Protein AF-A0A0S8GXA3-F1 (afdb_monomer)

Secondary structure (DSSP, 8-state):
----------HHHHHHHHHHHHHHHHHHHHHHHHHSPPHHHHHHHT-EETTEEHHHHHHHHHHHHHHHHHHHHHHHHHTHHHHHHTTB-TTT-SB---HHHHHHHHHHHHHHHHHHTT-TTHHHHHHHHHHHHHHHHHHHHTTSPPPPPTTTGGG-BHHHHHHHHT--HHHHHHHHHTTT---S-TTSBHHHHHHHTTS-HHHHHHHHTTSSSS-------------------------------------------------------------GGGSBHHHHHHHHT--HHHHHHHHHHTT----TTSBHHHHHHHHTS-TTTHHHHHHH--

Sequence (334 aa):
MNQTNEKKFSGRGLVSVLTTFSFIGLVFTGVVLFIVPPGWFVNSVGWSLLGLEKTQWQTLHNCFGLTFLGAVIFHIYLNWRPLLSYFKSRRFKRFAFRWDWILPVVFCGVILAGVVAQVPPFTTLAEWKDQVKRSWEEDYYADLPQLPPVDQLPDMTLSQLADETGLAVEVIVSNLENQGLPVESTDITIGEFAAANNTTIQRIGDLAIGLIGLGGGSGSGGELQSGAGHRAGEEHIGGKGGGLGRGSGAGQGERAGTQTSRGTGLGGGRGGAGGIGQMTLEQFCNVEGADLEAIIKKLHAKGIEASAKTTLRQIADQLGVHPRDLRGVLLYLP

Mean predicted aligned error: 19.74 Å

Foldseek 3Di:
DDDPPPPDDDPLVVLVVQLVVLVVQLVVLVVVLLLDADPLLCLVPVDDDPNDGSVRSVVSNVVSVVSNVVSVVVNCVVCVVVVCVVQADPPPRDRDDDVVVVVVVVVVVVVVCCCVVCHPPNVVSVVVSVVSNVVSVCVVCVPAQDQPDLVCQQADFLVNRCVNSVHDSVQLQVLCVVVVQHDPDRRDGLNVSCVVVVHDSVVSSCSSSPSPVSDDDDDPDDDPDDDDDDDDDDDDDDDDDDDDDDDDDDDDDDDDDDDDDDDPDDDPPPDPDDPQQADFLLRLCVVVVHDSVVLCVLCVVVVHRHDRGHGLNSSCVVVVHDSVCSNVCSVPRD

Structure (mmCIF, N/CA/C/O backbone):
data_AF-A0A0S8GXA3-F1
#
_entry.id   AF-A0A0S8GXA3-F1
#
loop_
_atom_site.group_PDB
_atom_site.id
_atom_site.type_symbol
_atom_site.label_atom_id
_atom_site.label_alt_id
_atom_site.label_comp_id
_atom_site.label_asym_id
_atom_site.label_entity_id
_atom_site.label_seq_id
_atom_site.pdbx_PDB_ins_code
_atom_site.Cartn_x
_atom_site.Cartn_y
_atom_site.Cartn_z
_atom_site.occupancy
_atom_site.B_iso_or_equiv
_atom_site.auth_seq_id
_atom_site.auth_comp_id
_atom_site.auth_asym_id
_atom_site.auth_atom_id
_atom_site.pdbx_PDB_model_num
ATOM 1 N N . MET A 1 1 ? 58.795 -1.369 -14.892 1.00 41.00 1 MET A N 1
ATOM 2 C CA . MET A 1 1 ? 57.716 -0.385 -15.132 1.00 41.00 1 MET A CA 1
ATOM 3 C C . MET A 1 1 ? 56.413 -0.994 -14.639 1.00 41.00 1 MET A C 1
ATOM 5 O O . MET A 1 1 ? 55.844 -1.823 -15.334 1.00 41.00 1 MET A O 1
ATOM 9 N N . ASN A 1 2 ? 55.984 -0.654 -13.421 1.00 48.50 2 ASN A N 1
ATOM 10 C CA . ASN A 1 2 ? 54.688 -1.090 -12.898 1.00 48.50 2 ASN A CA 1
ATOM 11 C C . ASN A 1 2 ? 53.614 -0.177 -13.487 1.00 48.50 2 ASN A C 1
ATOM 13 O O . ASN A 1 2 ? 53.506 0.977 -13.083 1.00 48.50 2 ASN A O 1
ATOM 17 N N . GLN A 1 3 ? 52.850 -0.670 -14.461 1.00 53.62 3 GLN A N 1
ATOM 18 C CA . GLN A 1 3 ? 51.608 -0.010 -14.844 1.00 53.62 3 GLN A CA 1
ATOM 19 C C . GLN A 1 3 ? 50.594 -0.249 -13.724 1.00 53.62 3 GLN A C 1
ATOM 21 O O . GLN A 1 3 ? 50.030 -1.336 -13.605 1.00 53.62 3 GLN A O 1
ATOM 26 N N . THR A 1 4 ? 50.386 0.753 -12.872 1.00 57.50 4 THR A N 1
ATOM 27 C CA . THR A 1 4 ? 49.228 0.788 -11.985 1.00 57.50 4 THR A CA 1
ATOM 28 C C . THR A 1 4 ? 47.992 0.904 -12.868 1.00 57.50 4 THR A C 1
ATOM 30 O O . THR A 1 4 ? 47.737 1.910 -13.526 1.00 57.50 4 THR A O 1
ATOM 33 N N . ASN A 1 5 ? 47.259 -0.198 -12.955 1.00 59.06 5 ASN A N 1
ATOM 34 C CA . ASN A 1 5 ? 46.020 -0.306 -13.704 1.00 59.06 5 ASN A CA 1
ATOM 35 C C . ASN A 1 5 ? 44.940 0.471 -12.931 1.00 59.06 5 ASN A C 1
ATOM 37 O O . ASN A 1 5 ? 44.178 -0.107 -12.157 1.00 59.06 5 ASN A O 1
ATOM 41 N N . GLU A 1 6 ? 44.934 1.802 -13.044 1.00 62.31 6 GLU A N 1
ATOM 42 C CA . GLU A 1 6 ? 43.897 2.619 -12.419 1.00 62.31 6 GLU A CA 1
ATOM 43 C C . GLU A 1 6 ? 42.558 2.311 -13.091 1.00 62.31 6 GLU A C 1
ATOM 45 O O . GLU A 1 6 ? 42.309 2.676 -14.245 1.00 62.31 6 GLU A O 1
ATOM 50 N N . LYS A 1 7 ? 41.687 1.594 -12.372 1.00 69.62 7 LYS A N 1
ATOM 51 C CA . LYS A 1 7 ? 40.323 1.306 -12.818 1.00 69.62 7 LYS A CA 1
ATOM 52 C C . LYS A 1 7 ? 39.571 2.625 -12.991 1.00 69.62 7 LYS A C 1
ATOM 54 O O . LYS A 1 7 ? 39.063 3.193 -12.028 1.00 69.62 7 LYS A O 1
ATOM 59 N N . LYS A 1 8 ? 39.476 3.105 -14.232 1.00 76.19 8 LYS A N 1
ATOM 60 C CA . LYS A 1 8 ? 38.694 4.300 -14.564 1.00 76.19 8 LYS A CA 1
ATOM 61 C C . LYS A 1 8 ? 37.215 4.032 -14.291 1.00 76.19 8 LYS A C 1
ATOM 63 O O . LYS A 1 8 ? 36.633 3.089 -14.828 1.00 76.19 8 LYS A O 1
ATOM 68 N N . PHE A 1 9 ? 36.612 4.872 -13.458 1.00 78.81 9 PHE A N 1
ATOM 69 C CA . PHE A 1 9 ? 35.184 4.836 -13.169 1.00 78.81 9 PHE A CA 1
ATOM 70 C C . PHE A 1 9 ? 34.362 4.993 -14.461 1.00 78.81 9 PHE A C 1
ATOM 72 O O . PHE A 1 9 ? 34.594 5.908 -15.252 1.00 78.81 9 PHE A O 1
ATOM 79 N N . SER A 1 10 ? 33.389 4.104 -14.680 1.00 85.12 10 SER A N 1
ATOM 80 C CA . SER A 1 10 ? 32.502 4.146 -15.847 1.00 85.12 10 SER A CA 1
ATOM 81 C C . SER A 1 10 ? 31.108 4.596 -15.429 1.00 85.12 10 SER A C 1
ATOM 83 O O . SER A 1 10 ? 30.354 3.822 -14.840 1.00 85.12 10 SER A O 1
ATOM 85 N N . GLY A 1 11 ? 30.725 5.823 -15.796 1.00 86.06 11 GLY A N 1
ATOM 86 C CA . GLY A 1 11 ? 29.374 6.339 -15.537 1.00 86.06 11 GLY A CA 1
ATOM 87 C C . GLY A 1 11 ? 28.271 5.492 -16.187 1.00 86.06 11 GLY A C 1
ATOM 88 O O . GLY A 1 11 ? 27.205 5.313 -15.609 1.00 86.06 11 GLY A O 1
ATOM 89 N N . ARG A 1 12 ? 28.548 4.877 -17.348 1.00 87.81 12 ARG A N 1
ATOM 90 C CA . ARG A 1 12 ? 27.621 3.931 -18.000 1.00 87.81 12 ARG A CA 1
ATOM 91 C C . ARG A 1 12 ? 27.426 2.667 -17.165 1.00 87.81 12 ARG A C 1
ATOM 93 O O . ARG A 1 12 ? 26.303 2.192 -17.030 1.00 87.81 12 ARG A O 1
ATOM 100 N N . GLY A 1 13 ? 28.525 2.140 -16.617 1.00 90.94 13 GLY A N 1
ATOM 101 C CA . GLY A 1 13 ? 28.506 0.979 -15.732 1.00 90.94 13 GLY A CA 1
ATOM 102 C C . GLY A 1 13 ? 27.708 1.265 -14.464 1.00 90.94 13 GLY A C 1
ATOM 103 O O . GLY A 1 13 ? 26.799 0.505 -14.148 1.00 90.94 13 GLY A O 1
ATOM 104 N N . LEU A 1 14 ? 27.970 2.406 -13.811 1.00 93.38 14 LEU A N 1
ATOM 105 C CA . LEU A 1 14 ? 27.222 2.833 -12.627 1.00 93.38 14 LEU A CA 1
ATOM 106 C C . LEU A 1 14 ? 25.716 2.890 -12.907 1.00 93.38 14 LEU A C 1
ATOM 108 O O . LEU A 1 14 ? 24.947 2.268 -12.186 1.00 93.38 14 LEU A O 1
ATOM 112 N N . VAL A 1 15 ? 25.291 3.609 -13.951 1.00 94.56 15 VAL A N 1
ATOM 113 C CA . VAL A 1 15 ? 23.862 3.796 -14.255 1.00 94.56 15 VAL A CA 1
ATOM 114 C C . VAL A 1 15 ? 23.177 2.467 -14.583 1.00 94.56 15 VAL A C 1
ATOM 116 O O . VAL A 1 15 ? 22.046 2.243 -14.161 1.00 94.56 15 VAL A O 1
ATOM 119 N N . SER A 1 16 ? 23.852 1.552 -15.286 1.00 93.62 16 SER A N 1
ATOM 120 C CA . SER A 1 16 ? 23.303 0.220 -15.575 1.00 93.62 16 SER A CA 1
ATOM 121 C C . SER A 1 16 ? 23.131 -0.627 -14.312 1.00 93.62 16 SER A C 1
ATOM 123 O O . SER A 1 16 ? 22.094 -1.264 -14.129 1.00 93.62 16 SER A O 1
ATOM 125 N N . VAL A 1 17 ? 24.130 -0.612 -13.426 1.00 94.94 17 VAL A N 1
ATOM 126 C CA . VAL A 1 17 ? 24.078 -1.312 -12.138 1.00 94.94 17 VAL A CA 1
ATOM 127 C C . VAL A 1 17 ? 22.984 -0.706 -11.256 1.00 94.94 17 VAL A C 1
ATOM 129 O O . VAL A 1 17 ? 22.143 -1.440 -10.745 1.00 94.94 17 VAL A O 1
ATOM 132 N N . LEU A 1 18 ? 22.912 0.625 -11.167 1.00 96.25 18 LEU A N 1
ATOM 133 C CA . LEU A 1 18 ? 21.880 1.342 -10.418 1.00 96.25 18 LEU A CA 1
ATOM 134 C C . LEU A 1 18 ? 20.471 1.009 -10.922 1.00 96.25 18 LEU A C 1
ATOM 136 O O . LEU A 1 18 ? 19.592 0.727 -10.113 1.00 96.25 18 LEU A O 1
ATOM 140 N N . THR A 1 19 ? 20.266 0.982 -12.244 1.00 96.69 19 THR A N 1
ATOM 141 C CA . THR A 1 19 ? 18.984 0.589 -12.862 1.00 96.69 19 THR A CA 1
ATOM 142 C C . THR A 1 19 ? 18.597 -0.836 -12.455 1.00 96.69 19 THR A C 1
ATOM 144 O O . THR A 1 19 ? 17.457 -1.089 -12.086 1.00 96.69 19 THR A O 1
ATOM 147 N N . THR A 1 20 ? 19.558 -1.762 -12.459 1.00 96.88 20 THR A N 1
ATOM 148 C CA . THR A 1 20 ? 19.316 -3.174 -12.120 1.00 96.88 20 THR A CA 1
ATOM 149 C C . THR A 1 20 ? 18.946 -3.350 -10.647 1.00 96.88 20 THR A C 1
ATOM 151 O O . THR A 1 20 ? 17.945 -3.985 -10.331 1.00 96.88 20 THR A O 1
ATOM 154 N N . PHE A 1 21 ? 19.718 -2.762 -9.729 1.00 97.56 21 PHE A N 1
ATOM 155 C CA . PHE A 1 21 ? 19.458 -2.905 -8.294 1.00 97.56 21 PHE A CA 1
ATOM 156 C C . PHE A 1 21 ? 18.193 -2.167 -7.845 1.00 97.56 21 PHE A C 1
ATOM 158 O O . PHE A 1 21 ? 17.456 -2.690 -7.013 1.00 97.56 21 PHE A O 1
ATOM 165 N N . SER A 1 22 ? 17.895 -0.996 -8.417 1.00 97.62 22 SER A N 1
ATOM 166 C CA . SER A 1 22 ? 16.633 -0.299 -8.129 1.00 97.62 22 SER A CA 1
ATOM 167 C C . SER A 1 22 ? 15.415 -1.044 -8.684 1.00 97.62 22 SER A C 1
ATOM 169 O O . SER A 1 22 ? 14.390 -1.080 -8.012 1.00 97.62 22 SER A O 1
ATOM 171 N N . PHE A 1 23 ? 15.534 -1.728 -9.829 1.00 98.00 23 PHE A N 1
ATOM 172 C CA . PHE A 1 23 ? 14.492 -2.633 -10.325 1.00 98.00 23 PHE A CA 1
ATOM 173 C C . PHE A 1 23 ? 14.243 -3.813 -9.377 1.00 98.00 23 PHE A C 1
ATOM 175 O O . PHE A 1 23 ? 13.098 -4.093 -9.036 1.00 98.00 23 PHE A O 1
ATOM 182 N N . ILE A 1 24 ? 15.304 -4.478 -8.904 1.00 98.19 24 ILE A N 1
ATOM 183 C CA . ILE A 1 24 ? 15.180 -5.567 -7.921 1.00 98.19 24 ILE A CA 1
ATOM 184 C C . ILE A 1 24 ? 14.506 -5.054 -6.642 1.00 98.19 24 ILE A C 1
ATOM 186 O O . ILE A 1 24 ? 13.586 -5.694 -6.135 1.00 98.19 24 ILE A O 1
ATOM 190 N N . GLY A 1 25 ? 14.915 -3.876 -6.157 1.00 97.38 25 GLY A N 1
ATOM 191 C CA . GLY A 1 25 ? 14.295 -3.217 -5.009 1.00 97.38 25 GLY A CA 1
ATOM 192 C C . GLY A 1 25 ? 12.807 -2.938 -5.223 1.00 97.38 25 GLY A C 1
ATOM 193 O O . GLY A 1 25 ? 12.004 -3.239 -4.343 1.00 97.38 25 GLY A O 1
ATOM 194 N N . LEU A 1 26 ? 12.418 -2.439 -6.401 1.00 97.69 26 LEU A N 1
ATOM 195 C CA . LEU A 1 26 ? 11.020 -2.206 -6.774 1.00 97.69 26 LEU A CA 1
ATOM 196 C C . LEU A 1 26 ? 10.189 -3.487 -6.790 1.00 97.69 26 LEU A C 1
ATOM 198 O O . LEU A 1 26 ? 9.092 -3.494 -6.241 1.00 97.69 26 LEU A O 1
ATOM 202 N N . VAL A 1 27 ? 10.700 -4.563 -7.392 1.00 97.69 27 VAL A N 1
ATOM 203 C CA . VAL A 1 27 ? 9.995 -5.851 -7.435 1.00 97.69 27 VAL A CA 1
ATOM 204 C C . VAL A 1 27 ? 9.824 -6.401 -6.024 1.00 97.69 27 VAL A C 1
ATOM 206 O O . VAL A 1 27 ? 8.710 -6.726 -5.629 1.00 97.69 27 VAL A O 1
ATOM 209 N N . PHE A 1 28 ? 10.902 -6.449 -5.239 1.00 97.19 28 PHE A N 1
ATOM 210 C CA . PHE A 1 28 ? 10.861 -6.967 -3.874 1.00 97.19 28 PHE A CA 1
ATOM 211 C C . PHE A 1 28 ? 9.884 -6.181 -2.991 1.00 97.19 28 PHE A C 1
ATOM 213 O O . PHE A 1 28 ? 8.989 -6.758 -2.378 1.00 97.19 28 PHE A O 1
ATOM 220 N N . THR A 1 29 ? 10.005 -4.853 -2.972 1.00 96.94 29 THR A N 1
ATOM 221 C CA . THR A 1 29 ? 9.102 -3.998 -2.189 1.00 96.94 29 THR A CA 1
ATOM 222 C C . THR A 1 29 ? 7.673 -4.010 -2.732 1.00 96.94 29 THR A C 1
ATOM 224 O O . THR A 1 29 ? 6.734 -3.942 -1.949 1.00 96.94 29 THR A O 1
ATOM 227 N N . GLY A 1 30 ? 7.483 -4.156 -4.046 1.00 95.31 30 GLY A N 1
ATOM 228 C CA . GLY A 1 30 ? 6.168 -4.304 -4.667 1.00 95.31 30 GLY A CA 1
ATOM 229 C C . GLY A 1 30 ? 5.465 -5.597 -4.255 1.00 95.31 30 GLY A C 1
ATOM 230 O O . GLY A 1 30 ? 4.279 -5.563 -3.950 1.00 95.31 30 GLY A O 1
ATOM 231 N N . VAL A 1 31 ? 6.194 -6.716 -4.164 1.00 94.50 31 VAL A N 1
ATOM 232 C CA . VAL A 1 31 ? 5.664 -7.987 -3.637 1.00 94.50 31 VAL A CA 1
ATOM 233 C C . VAL A 1 31 ? 5.274 -7.844 -2.168 1.00 94.50 31 VAL A C 1
ATOM 235 O O . VAL A 1 31 ? 4.185 -8.265 -1.788 1.00 94.50 31 VAL A O 1
ATOM 238 N N . VAL A 1 32 ? 6.111 -7.201 -1.348 1.00 92.88 32 VAL A N 1
ATOM 239 C CA . VAL A 1 32 ? 5.759 -6.925 0.054 1.00 92.88 32 VAL A CA 1
ATOM 240 C C . VAL A 1 32 ? 4.471 -6.102 0.126 1.00 92.88 32 VAL A C 1
ATOM 242 O O . VAL A 1 32 ? 3.534 -6.503 0.806 1.00 92.88 32 VAL A O 1
ATOM 245 N N . LEU A 1 33 ? 4.373 -5.005 -0.631 1.00 90.50 33 LEU A N 1
ATOM 246 C CA . LEU A 1 33 ? 3.179 -4.152 -0.664 1.00 90.50 33 LEU A CA 1
ATOM 247 C C . LEU A 1 33 ? 1.937 -4.830 -1.258 1.00 90.50 33 LEU A C 1
ATOM 249 O O . LEU A 1 33 ? 0.827 -4.377 -0.987 1.00 90.50 33 LEU A O 1
ATOM 253 N N . PHE A 1 34 ? 2.106 -5.891 -2.046 1.00 90.44 34 PHE A N 1
ATOM 254 C CA . PHE A 1 34 ? 1.002 -6.707 -2.545 1.00 90.44 34 PHE A CA 1
ATOM 255 C C . PHE A 1 34 ? 0.387 -7.576 -1.440 1.00 90.44 34 PHE A C 1
ATOM 257 O O . PHE A 1 34 ? -0.825 -7.765 -1.424 1.00 90.44 34 PHE A O 1
ATOM 264 N N . ILE A 1 35 ? 1.215 -8.076 -0.517 1.00 88.44 35 ILE A N 1
ATOM 265 C CA . ILE A 1 35 ? 0.808 -8.969 0.581 1.00 88.44 35 ILE A CA 1
ATOM 266 C C . ILE A 1 35 ? 0.369 -8.180 1.822 1.00 88.44 35 ILE A C 1
ATOM 268 O O . ILE A 1 35 ? -0.436 -8.671 2.607 1.00 88.44 35 ILE A O 1
ATOM 272 N N . VAL A 1 36 ? 0.904 -6.969 2.009 1.00 84.00 36 VAL A N 1
ATOM 273 C CA . VAL A 1 36 ? 0.632 -6.113 3.171 1.00 84.00 36 VAL A CA 1
ATOM 274 C C . VAL A 1 36 ? -0.880 -5.905 3.381 1.00 84.00 36 VAL A C 1
ATOM 276 O O . VAL A 1 36 ? -1.579 -5.524 2.434 1.00 84.00 36 VAL A O 1
ATOM 279 N N . PRO A 1 37 ? -1.378 -6.052 4.625 1.00 76.69 37 PRO A N 1
ATOM 280 C CA . PRO A 1 37 ? -2.799 -5.912 4.926 1.00 76.69 37 PRO A CA 1
ATOM 281 C C . PRO A 1 37 ? -3.343 -4.485 4.702 1.00 76.69 37 PRO A C 1
ATOM 283 O O . PRO A 1 37 ? -2.580 -3.516 4.519 1.00 76.69 37 PRO A O 1
ATOM 286 N N . PRO A 1 38 ? -4.679 -4.309 4.690 1.00 68.38 38 PRO A N 1
ATOM 287 C CA . PRO A 1 38 ? -5.317 -3.007 4.507 1.00 68.38 38 PRO A CA 1
ATOM 288 C C . PRO A 1 38 ? -4.879 -1.971 5.557 1.00 68.38 38 PRO A C 1
ATOM 290 O O . PRO A 1 38 ? -4.359 -2.286 6.623 1.00 68.38 38 PRO A O 1
ATOM 293 N N . GLY A 1 39 ? -4.984 -0.684 5.200 1.00 59.75 39 GLY A N 1
ATOM 294 C CA . GLY A 1 39 ? -4.426 0.417 6.003 1.00 59.75 39 GLY A CA 1
ATOM 295 C C . GLY A 1 39 ? -5.028 0.528 7.401 1.00 59.75 39 GLY A C 1
ATOM 296 O O . GLY A 1 39 ? -4.295 0.807 8.343 1.00 59.75 39 GLY A O 1
ATOM 297 N N . TRP A 1 40 ? -6.327 0.260 7.530 1.00 54.75 40 TRP A N 1
ATOM 298 C CA . TRP A 1 40 ? -7.021 0.261 8.814 1.00 54.75 40 TRP A CA 1
ATOM 299 C C . TRP A 1 40 ? -6.471 -0.846 9.736 1.00 54.75 40 TRP A C 1
ATOM 301 O O . TRP A 1 40 ? -6.073 -0.551 10.856 1.00 54.75 40 TRP A O 1
ATOM 311 N N . PHE A 1 41 ? -6.295 -2.069 9.220 1.00 60.16 41 PHE A N 1
ATOM 312 C CA . PHE A 1 41 ? -5.787 -3.217 9.976 1.00 60.16 41 PHE A CA 1
ATOM 313 C C . PHE A 1 41 ? -4.377 -2.988 10.526 1.00 60.16 41 PHE A C 1
ATOM 315 O O . PHE A 1 41 ? -4.111 -3.211 11.705 1.00 60.16 41 PHE A O 1
ATOM 322 N N . VAL A 1 42 ? -3.467 -2.472 9.691 1.00 56.41 42 VAL A N 1
ATOM 323 C CA . VAL A 1 42 ? -2.082 -2.185 10.105 1.00 56.41 42 VAL A CA 1
ATOM 324 C C . VAL A 1 42 ? -2.020 -1.207 11.274 1.00 56.41 42 VAL A C 1
ATOM 326 O O . VAL A 1 42 ? -1.186 -1.372 12.165 1.00 56.41 42 VAL A O 1
ATOM 329 N N . ASN A 1 43 ? -2.901 -0.206 11.275 1.00 55.06 43 ASN A N 1
ATOM 330 C CA . ASN A 1 43 ? -2.967 0.791 12.337 1.00 55.06 43 ASN A CA 1
ATOM 331 C C . ASN A 1 43 ? -3.497 0.215 13.659 1.00 55.06 43 ASN A C 1
ATOM 333 O O . ASN A 1 43 ? -3.194 0.783 14.711 1.00 55.06 43 ASN A O 1
ATOM 337 N N . SER A 1 44 ? -4.269 -0.873 13.592 1.00 44.81 44 SER A N 1
ATOM 338 C CA . SER A 1 44 ? -4.882 -1.537 14.744 1.00 44.81 44 SER A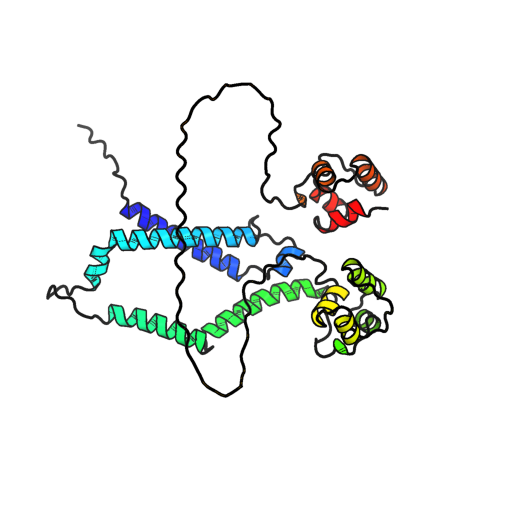 CA 1
ATOM 339 C C . SER A 1 44 ? -3.968 -2.590 15.368 1.00 44.81 44 SER A C 1
ATOM 341 O O . SER A 1 44 ? -3.829 -2.615 16.585 1.00 44.81 44 SER A O 1
ATOM 343 N N . VAL A 1 45 ? -3.288 -3.416 14.563 1.00 57.53 45 VAL A N 1
ATOM 344 C CA . VAL A 1 45 ? -2.464 -4.533 15.080 1.00 57.53 45 VAL A CA 1
ATOM 345 C C . VAL A 1 45 ? -0.971 -4.216 15.200 1.00 57.53 45 VAL A C 1
ATOM 347 O O . VAL A 1 45 ? -0.178 -5.087 15.551 1.00 57.53 45 VAL A O 1
ATOM 350 N N . GLY A 1 46 ? -0.553 -2.994 14.853 1.00 61.81 46 GLY A N 1
ATOM 351 C CA . GLY A 1 46 ? 0.863 -2.614 14.868 1.00 61.81 46 GLY A CA 1
ATOM 352 C C . GLY A 1 46 ? 1.709 -3.462 13.912 1.00 61.81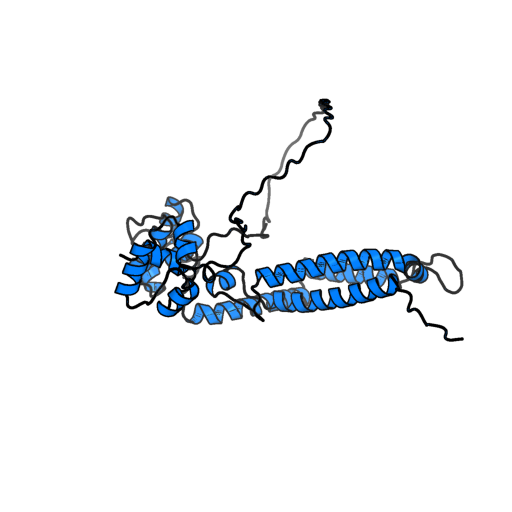 46 GLY A C 1
ATOM 353 O O . GLY A 1 46 ? 2.837 -3.836 14.236 1.00 61.81 46 GLY A O 1
ATOM 354 N N . TRP A 1 47 ? 1.149 -3.805 12.747 1.00 77.44 47 TRP A N 1
ATOM 355 C CA . TRP A 1 47 ? 1.775 -4.736 11.811 1.00 77.44 47 TRP A CA 1
ATOM 356 C C . TRP A 1 47 ? 3.165 -4.250 11.388 1.00 77.44 47 TRP A C 1
ATOM 358 O O . TRP A 1 47 ? 3.348 -3.111 10.943 1.00 77.44 47 TRP A O 1
ATOM 368 N N . SER A 1 48 ? 4.142 -5.151 11.464 1.00 84.62 48 SER A N 1
ATOM 369 C CA . SER A 1 48 ? 5.479 -4.936 10.927 1.00 84.62 48 SER A CA 1
ATOM 370 C C . SER A 1 48 ? 5.991 -6.201 10.251 1.00 84.62 48 SER A C 1
ATOM 372 O O . SER A 1 48 ? 5.674 -7.320 10.652 1.00 84.62 48 SER A O 1
ATOM 374 N N . LEU A 1 49 ? 6.808 -6.022 9.217 1.00 84.69 49 LEU A N 1
ATOM 375 C CA . LEU A 1 49 ? 7.494 -7.107 8.525 1.00 84.69 49 LEU A CA 1
ATOM 376 C C . LEU A 1 49 ? 8.970 -6.753 8.411 1.00 84.69 49 LEU A C 1
ATOM 378 O O . LEU A 1 49 ? 9.311 -5.665 7.949 1.00 84.69 49 LEU A O 1
ATOM 382 N N . LEU A 1 50 ? 9.840 -7.667 8.851 1.00 86.44 50 LEU A N 1
ATOM 383 C CA . LEU A 1 50 ? 11.289 -7.444 8.963 1.00 86.44 50 LEU A CA 1
ATOM 384 C C . LEU A 1 50 ? 11.643 -6.174 9.765 1.00 86.44 50 LEU A C 1
ATOM 386 O O . LEU A 1 50 ? 12.634 -5.507 9.479 1.00 86.44 50 LEU A O 1
ATOM 390 N N . GLY A 1 51 ? 10.818 -5.830 10.760 1.00 83.94 51 GLY A N 1
ATOM 391 C CA . GLY A 1 51 ? 11.009 -4.648 11.605 1.00 83.94 51 GLY A CA 1
ATOM 392 C C . GLY A 1 51 ? 10.631 -3.315 10.952 1.00 83.94 51 GLY A C 1
ATOM 393 O O . GLY A 1 51 ? 10.913 -2.272 11.536 1.00 83.94 51 GLY A O 1
ATOM 394 N N . LEU A 1 52 ? 10.005 -3.333 9.770 1.00 84.62 52 LEU A N 1
ATOM 395 C CA . LEU A 1 52 ? 9.497 -2.142 9.092 1.00 84.62 52 LEU A CA 1
ATOM 396 C C . LEU A 1 52 ? 7.965 -2.123 9.069 1.00 84.62 52 LEU A C 1
ATOM 398 O O . LEU A 1 52 ? 7.315 -3.132 8.783 1.00 84.62 52 LEU A O 1
ATOM 402 N N . GLU A 1 53 ? 7.400 -0.948 9.322 1.00 86.31 53 GLU A N 1
ATOM 403 C CA . GLU A 1 53 ? 5.969 -0.663 9.210 1.00 86.31 53 GLU A CA 1
ATOM 404 C C . GLU A 1 53 ? 5.538 -0.544 7.739 1.00 86.31 53 GLU A C 1
ATOM 406 O O . GLU A 1 53 ? 6.344 -0.272 6.843 1.00 86.31 53 GLU A O 1
ATOM 411 N N . LYS A 1 54 ? 4.234 -0.672 7.466 1.00 84.31 54 LYS A N 1
ATOM 412 C CA . LYS A 1 54 ? 3.669 -0.494 6.112 1.00 84.31 54 LYS A CA 1
ATOM 413 C C . LYS A 1 54 ? 4.089 0.822 5.455 1.00 84.31 54 LYS A C 1
ATOM 415 O O . LYS A 1 54 ? 4.450 0.835 4.281 1.00 84.31 54 LYS A O 1
ATOM 420 N N . THR A 1 55 ? 4.042 1.922 6.199 1.00 86.31 55 THR A N 1
ATOM 421 C CA . THR A 1 55 ? 4.400 3.264 5.713 1.00 86.31 55 THR A CA 1
ATOM 422 C C . THR A 1 55 ? 5.876 3.345 5.330 1.00 86.31 55 THR A C 1
ATOM 424 O O . THR A 1 55 ? 6.234 3.963 4.325 1.00 86.31 55 THR A O 1
ATOM 427 N N . GLN A 1 56 ? 6.742 2.662 6.078 1.00 89.06 56 GLN A N 1
ATOM 428 C CA . GLN A 1 56 ? 8.169 2.570 5.791 1.00 89.06 56 GLN A CA 1
ATOM 429 C C . GLN A 1 56 ? 8.425 1.716 4.546 1.00 89.06 56 GLN A C 1
ATOM 431 O O . GLN A 1 56 ? 9.203 2.126 3.687 1.00 89.06 56 GLN A O 1
ATOM 436 N N . TRP A 1 57 ? 7.711 0.599 4.378 1.00 93.88 57 TRP A N 1
ATOM 437 C CA . TRP A 1 57 ? 7.739 -0.194 3.143 1.00 93.88 57 TRP A CA 1
ATOM 438 C C . TRP A 1 57 ? 7.268 0.600 1.918 1.00 93.88 57 TRP A C 1
ATOM 440 O O . TRP A 1 57 ? 7.915 0.554 0.871 1.00 93.88 57 TRP A O 1
ATOM 450 N N . GLN A 1 58 ? 6.188 1.377 2.049 1.00 92.06 58 GLN A N 1
ATOM 451 C CA . GLN A 1 58 ? 5.704 2.277 0.996 1.00 92.06 58 GLN A CA 1
ATOM 452 C C . GLN A 1 58 ? 6.739 3.352 0.658 1.00 92.06 58 GLN A C 1
ATOM 454 O O . GLN A 1 58 ? 7.025 3.602 -0.513 1.00 92.06 58 GLN A O 1
ATOM 459 N N . THR A 1 59 ? 7.348 3.954 1.680 1.00 95.31 59 THR A N 1
ATOM 460 C CA . THR A 1 59 ? 8.402 4.959 1.508 1.00 95.31 59 THR A CA 1
ATOM 461 C C . THR A 1 59 ? 9.605 4.363 0.784 1.00 95.31 59 THR A C 1
ATOM 463 O O . THR A 1 59 ? 10.113 4.958 -0.165 1.00 95.31 59 THR A O 1
ATOM 466 N N . LEU A 1 60 ? 10.027 3.158 1.171 1.00 95.94 60 LEU A N 1
ATOM 467 C CA . LEU A 1 60 ? 11.129 2.445 0.535 1.00 95.94 60 LEU A CA 1
ATOM 468 C C . LEU A 1 60 ? 10.834 2.150 -0.944 1.00 95.94 60 LEU A C 1
ATOM 470 O O . LEU A 1 60 ? 11.682 2.420 -1.796 1.00 95.94 60 LEU A O 1
ATOM 474 N N . HIS A 1 61 ? 9.627 1.670 -1.263 1.00 97.56 61 HIS A N 1
ATOM 475 C CA . HIS A 1 61 ? 9.191 1.437 -2.643 1.00 97.56 61 HIS A CA 1
ATOM 476 C C . HIS A 1 61 ? 9.219 2.725 -3.475 1.00 97.56 61 HIS A C 1
ATOM 478 O O . HIS A 1 61 ? 9.782 2.745 -4.568 1.00 97.56 61 HIS A O 1
ATOM 484 N N . ASN A 1 62 ? 8.692 3.827 -2.934 1.00 97.38 62 ASN A N 1
ATOM 485 C CA . ASN A 1 62 ? 8.680 5.126 -3.608 1.00 97.38 62 ASN A CA 1
ATOM 486 C C . ASN A 1 62 ? 10.099 5.655 -3.862 1.00 97.38 62 ASN A C 1
ATOM 488 O O . ASN A 1 62 ? 10.393 6.136 -4.958 1.00 97.38 62 ASN A O 1
ATOM 492 N N . CYS A 1 63 ? 11.004 5.521 -2.888 1.00 97.94 63 CYS A N 1
ATOM 493 C CA . CYS A 1 63 ? 12.412 5.887 -3.040 1.00 97.94 63 CYS A CA 1
ATOM 494 C C . CYS A 1 63 ? 13.105 5.063 -4.136 1.00 97.94 63 CYS A C 1
ATOM 496 O O . CYS A 1 63 ? 13.823 5.627 -4.971 1.00 97.94 63 CYS A O 1
ATOM 498 N N . PHE A 1 64 ? 12.869 3.745 -4.182 1.00 98.06 64 PHE A N 1
ATOM 499 C CA . PHE A 1 64 ? 13.369 2.904 -5.272 1.00 98.06 64 PHE A CA 1
ATOM 500 C C . PHE A 1 64 ? 12.747 3.287 -6.617 1.00 98.06 64 PHE A C 1
ATOM 502 O O . PHE A 1 64 ? 13.470 3.327 -7.608 1.00 98.06 64 PHE A O 1
ATOM 509 N N . GLY A 1 65 ? 11.463 3.650 -6.655 1.00 97.69 65 GLY A N 1
ATOM 510 C CA . GLY A 1 65 ? 10.764 4.122 -7.852 1.00 97.69 65 GLY A CA 1
ATOM 511 C C . GLY A 1 65 ? 11.350 5.404 -8.426 1.00 97.69 65 GLY A C 1
ATOM 512 O O . GLY A 1 65 ? 11.666 5.460 -9.613 1.00 97.69 65 GLY A O 1
ATOM 513 N N . LEU A 1 66 ? 11.581 6.411 -7.582 1.00 97.94 66 LEU A N 1
ATOM 514 C CA . LEU A 1 66 ? 12.212 7.664 -7.995 1.00 97.94 66 LEU A CA 1
ATOM 515 C C . LEU A 1 66 ? 13.652 7.437 -8.477 1.00 97.94 66 LEU A C 1
ATOM 517 O O . LEU A 1 66 ? 14.061 7.975 -9.509 1.00 97.94 66 LEU A O 1
ATOM 521 N N . THR A 1 67 ? 14.404 6.595 -7.763 1.00 97.25 67 THR A N 1
ATOM 522 C CA . THR A 1 67 ? 15.769 6.214 -8.149 1.00 97.25 67 THR A CA 1
ATOM 523 C C . THR A 1 67 ? 15.785 5.483 -9.489 1.00 97.25 67 THR A C 1
ATOM 525 O O . THR A 1 67 ? 16.594 5.817 -10.353 1.00 97.25 67 THR A O 1
ATOM 528 N N . PHE A 1 68 ? 14.882 4.521 -9.691 1.00 98.12 68 PHE A N 1
ATOM 529 C CA . PHE A 1 68 ? 14.758 3.762 -10.932 1.00 98.12 68 PHE A CA 1
ATOM 530 C C . PHE A 1 68 ? 14.367 4.669 -12.099 1.00 98.12 68 PHE A C 1
ATOM 532 O O . PHE A 1 68 ? 14.997 4.604 -13.150 1.00 98.12 68 PHE A O 1
ATOM 539 N N . LEU A 1 69 ? 13.400 5.572 -11.907 1.00 97.88 69 LEU A N 1
ATOM 540 C CA . LEU A 1 69 ? 12.992 6.542 -12.923 1.00 97.88 69 LEU A CA 1
ATOM 541 C C . LEU A 1 69 ? 14.176 7.410 -13.370 1.00 97.88 69 LEU A C 1
ATOM 543 O O . LEU A 1 69 ? 14.459 7.508 -14.565 1.00 97.88 69 LEU A O 1
ATOM 547 N N . GLY A 1 70 ? 14.913 7.987 -12.415 1.00 97.31 70 GLY A N 1
ATOM 548 C CA . GLY A 1 70 ? 16.123 8.754 -12.706 1.00 97.31 70 GLY A CA 1
ATOM 549 C C . GLY A 1 70 ? 17.182 7.910 -13.421 1.00 97.31 70 GLY A C 1
ATOM 550 O O . GLY A 1 70 ? 17.714 8.319 -14.455 1.00 97.31 70 GLY A O 1
ATOM 551 N N . ALA A 1 71 ? 17.454 6.703 -12.918 1.00 96.44 71 ALA A N 1
ATOM 552 C CA . ALA A 1 71 ? 18.425 5.784 -13.501 1.00 96.44 71 ALA A CA 1
ATOM 553 C C . ALA A 1 71 ? 18.064 5.402 -14.944 1.00 96.44 71 ALA A C 1
ATOM 555 O O . ALA A 1 71 ? 18.943 5.434 -15.800 1.00 96.44 71 ALA A O 1
ATOM 556 N N . VAL A 1 72 ? 16.791 5.130 -15.246 1.00 96.81 72 VAL A N 1
ATOM 557 C CA . VAL A 1 72 ? 16.307 4.817 -16.599 1.00 96.81 72 VAL A CA 1
ATOM 558 C C . VAL A 1 72 ? 16.449 6.013 -17.538 1.00 96.81 72 VAL A C 1
ATOM 560 O O . VAL A 1 72 ? 16.901 5.831 -18.667 1.00 96.81 72 VAL A O 1
ATOM 563 N N . ILE A 1 73 ? 16.155 7.240 -17.091 1.00 96.50 73 ILE A N 1
ATOM 564 C CA . ILE A 1 73 ? 16.369 8.452 -17.902 1.00 96.50 73 ILE A CA 1
ATOM 565 C C . ILE A 1 73 ? 17.846 8.574 -18.296 1.00 96.50 73 ILE A C 1
ATOM 567 O O . ILE A 1 73 ? 18.170 8.702 -19.481 1.00 96.50 73 ILE A O 1
ATOM 571 N N . PHE A 1 74 ? 18.761 8.463 -17.326 1.00 95.44 74 PHE A N 1
ATOM 572 C CA . PHE A 1 74 ? 20.197 8.477 -17.610 1.00 95.44 74 PHE A CA 1
ATOM 573 C C . PHE A 1 74 ? 20.630 7.273 -18.449 1.00 95.44 74 PHE A C 1
ATOM 575 O O . PHE A 1 74 ? 21.495 7.408 -19.315 1.00 95.44 74 PHE A O 1
ATOM 582 N N . HIS A 1 75 ? 20.028 6.104 -18.237 1.00 94.44 75 HIS A N 1
ATOM 583 C CA . HIS A 1 75 ? 20.315 4.902 -19.005 1.00 94.44 75 HIS A CA 1
ATOM 584 C C . HIS A 1 75 ? 19.963 5.114 -20.478 1.00 94.44 75 HIS A C 1
ATOM 586 O O . HIS A 1 75 ? 20.796 4.842 -21.341 1.00 94.44 75 HIS A O 1
ATOM 592 N N . ILE A 1 76 ? 18.782 5.661 -20.774 1.00 93.69 76 ILE A N 1
ATOM 593 C CA . ILE A 1 76 ? 18.336 5.994 -22.130 1.00 93.69 76 ILE A CA 1
ATOM 594 C C . ILE A 1 76 ? 19.244 7.060 -22.742 1.00 93.69 76 ILE A C 1
ATOM 596 O O . ILE A 1 76 ? 19.709 6.879 -23.865 1.00 93.69 76 ILE A O 1
ATOM 600 N N . TYR A 1 77 ? 19.561 8.127 -22.005 1.00 94.00 77 TYR A N 1
ATOM 601 C CA . TYR A 1 77 ? 20.438 9.197 -22.483 1.00 94.00 77 TYR A CA 1
ATOM 602 C C . TYR A 1 77 ? 21.838 8.679 -22.853 1.00 94.00 77 TYR A C 1
ATOM 604 O O . TYR A 1 77 ? 22.313 8.874 -23.975 1.00 94.00 77 TYR A O 1
ATOM 612 N N . LEU A 1 78 ? 22.493 7.943 -21.948 1.00 90.62 78 LEU A N 1
ATOM 613 C CA . LEU A 1 78 ? 23.833 7.398 -22.179 1.00 90.62 78 LEU A CA 1
ATOM 614 C C . LEU A 1 78 ? 23.833 6.298 -23.251 1.00 90.62 78 LEU A C 1
ATOM 616 O O . LEU A 1 78 ? 24.818 6.138 -23.979 1.00 90.62 78 LEU A O 1
ATOM 620 N N . ASN A 1 79 ? 22.743 5.541 -23.386 1.00 88.38 79 ASN A N 1
ATOM 621 C CA . ASN A 1 79 ? 22.602 4.465 -24.368 1.00 88.38 79 ASN A CA 1
ATOM 622 C C . ASN A 1 79 ? 21.783 4.868 -25.605 1.00 88.38 79 ASN A C 1
ATOM 624 O O . ASN A 1 79 ? 21.416 3.998 -26.391 1.00 88.38 79 ASN A O 1
ATOM 628 N N . TRP A 1 80 ? 21.586 6.166 -25.857 1.00 88.06 80 TRP A N 1
ATOM 629 C CA . TRP A 1 80 ? 20.749 6.648 -26.960 1.00 88.06 80 TRP A CA 1
ATOM 630 C C . TRP A 1 80 ? 21.229 6.166 -28.331 1.00 88.06 80 TRP A C 1
ATOM 632 O O . TRP A 1 80 ? 20.437 5.745 -29.166 1.00 88.06 80 TRP A O 1
ATOM 642 N N . ARG A 1 81 ? 22.548 6.154 -28.567 1.00 83.12 81 ARG A N 1
ATOM 643 C CA . ARG A 1 81 ? 23.126 5.647 -29.825 1.00 83.12 81 ARG A CA 1
ATOM 644 C C . ARG A 1 81 ? 22.877 4.138 -30.025 1.00 83.12 81 ARG A C 1
ATOM 646 O O . ARG A 1 81 ? 22.397 3.780 -31.100 1.00 83.12 81 ARG A O 1
ATOM 653 N N . PRO A 1 82 ? 23.164 3.256 -29.043 1.00 83.25 82 PRO A N 1
ATOM 654 C CA . PRO A 1 82 ? 22.723 1.860 -29.079 1.00 83.25 82 PRO A CA 1
ATOM 655 C C . PRO A 1 82 ? 21.216 1.687 -29.290 1.00 83.25 82 PRO A C 1
ATOM 657 O O . PRO A 1 82 ? 20.822 0.894 -30.140 1.00 83.25 82 PRO A O 1
ATOM 660 N N . LEU A 1 83 ? 20.377 2.459 -28.595 1.00 82.19 83 LEU A N 1
ATOM 661 C CA . LEU A 1 83 ? 18.923 2.394 -28.753 1.00 82.19 83 LEU A CA 1
ATOM 662 C C . LEU A 1 83 ? 18.498 2.760 -30.182 1.00 82.19 83 LEU A C 1
ATOM 664 O O . LEU A 1 83 ? 17.743 2.028 -30.813 1.00 82.19 83 LEU A O 1
ATOM 668 N N . LEU A 1 84 ? 19.080 3.821 -30.747 1.00 75.50 84 LEU A N 1
ATOM 669 C CA . LEU A 1 84 ? 18.874 4.212 -32.141 1.00 75.50 84 LEU A CA 1
ATOM 670 C C . LEU A 1 84 ? 19.398 3.177 -33.148 1.00 75.50 84 LEU A C 1
ATOM 672 O O . LEU A 1 84 ? 18.907 3.104 -34.275 1.00 75.50 84 LEU A O 1
ATOM 676 N N . SER A 1 85 ? 20.381 2.356 -32.773 1.00 75.81 85 SER A N 1
ATOM 677 C CA . SER A 1 85 ? 20.890 1.305 -33.656 1.00 75.81 85 SER A CA 1
ATOM 678 C C . SER A 1 85 ? 19.841 0.226 -33.945 1.00 75.81 85 SER A C 1
ATOM 680 O O . SER A 1 85 ? 19.834 -0.308 -35.052 1.00 75.81 85 SER A O 1
ATOM 682 N N . TYR A 1 86 ? 18.883 0.001 -33.035 1.00 69.94 86 TYR A N 1
ATOM 683 C CA . TYR A 1 86 ? 17.732 -0.878 -33.276 1.00 69.94 86 TYR A CA 1
ATOM 684 C C . TYR A 1 86 ? 16.765 -0.330 -34.347 1.00 69.94 86 TYR A C 1
ATOM 686 O O . TYR A 1 86 ? 16.004 -1.094 -34.938 1.00 69.94 86 TYR A O 1
ATOM 694 N N . PHE A 1 87 ? 16.829 0.967 -34.675 1.00 66.62 87 PHE A N 1
ATOM 695 C CA . PHE A 1 87 ? 16.067 1.580 -35.776 1.00 66.62 87 PHE A CA 1
ATOM 696 C C . PHE A 1 87 ? 16.802 1.534 -37.126 1.00 66.62 87 PHE A C 1
ATOM 698 O O . PHE A 1 87 ? 16.243 1.905 -38.164 1.00 66.62 87 PHE A O 1
ATOM 705 N N . LYS A 1 88 ? 18.071 1.105 -37.144 1.00 60.72 88 LYS A N 1
ATOM 706 C CA . LYS A 1 88 ? 18.922 1.142 -38.337 1.00 60.72 88 LYS A CA 1
ATOM 707 C C . LYS A 1 88 ? 19.113 -0.263 -38.898 1.00 60.72 88 LYS A C 1
ATOM 709 O O . LYS A 1 88 ? 19.659 -1.144 -38.242 1.00 60.72 88 LYS A O 1
ATOM 714 N N . SER A 1 89 ? 18.714 -0.486 -40.151 1.00 58.47 89 SER A N 1
ATOM 715 C CA . SER A 1 8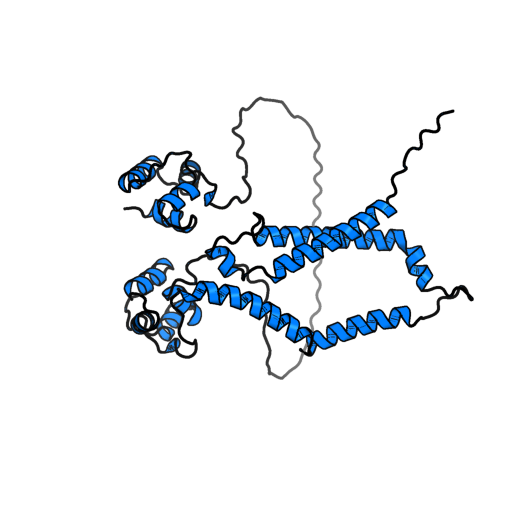9 ? 18.990 -1.773 -40.801 1.00 58.47 89 SER A CA 1
ATOM 716 C C . SER A 1 89 ? 20.500 -1.947 -41.036 1.00 58.47 89 SER A C 1
ATOM 718 O O . SER A 1 89 ? 21.165 -1.040 -41.549 1.00 58.47 89 SER A O 1
ATOM 720 N N . ARG A 1 90 ? 21.045 -3.135 -40.711 1.00 58.03 90 ARG A N 1
ATOM 721 C CA . ARG A 1 90 ? 22.463 -3.486 -40.966 1.00 58.03 90 ARG A CA 1
ATOM 722 C C . ARG A 1 90 ? 22.864 -3.340 -42.439 1.00 58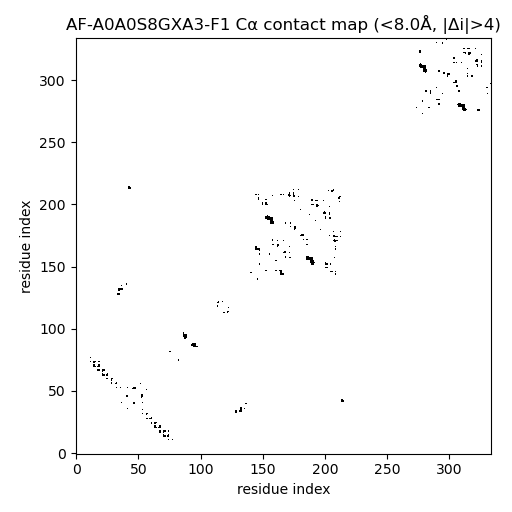.03 90 ARG A C 1
ATOM 724 O O . ARG A 1 90 ? 24.046 -3.186 -42.719 1.00 58.03 90 ARG A O 1
ATOM 731 N N . ARG A 1 91 ? 21.898 -3.387 -43.365 1.00 53.91 91 ARG A N 1
ATOM 732 C CA . ARG A 1 91 ? 22.145 -3.460 -44.811 1.00 53.91 91 ARG A CA 1
ATOM 733 C C . ARG A 1 91 ? 21.969 -2.128 -45.562 1.00 53.91 91 ARG A C 1
ATOM 735 O O . ARG A 1 91 ? 22.643 -1.944 -46.563 1.00 53.91 91 ARG A O 1
ATOM 742 N N . PHE A 1 92 ? 21.151 -1.177 -45.084 1.00 53.53 92 PHE A N 1
ATOM 743 C CA . PHE A 1 92 ? 20.844 0.046 -45.859 1.00 53.53 92 PHE A CA 1
ATOM 744 C C . PHE A 1 92 ? 21.091 1.383 -45.148 1.00 53.53 92 PHE A C 1
ATOM 746 O O . PHE A 1 92 ? 20.877 2.428 -45.756 1.00 53.53 92 PHE A O 1
ATOM 753 N N . LYS A 1 93 ? 21.542 1.404 -43.883 1.00 54.69 93 LYS A N 1
ATOM 754 C CA . LYS A 1 93 ? 21.807 2.639 -43.104 1.00 54.69 93 LYS A CA 1
ATOM 755 C C . LYS A 1 93 ? 20.654 3.679 -43.093 1.00 54.69 93 LYS A C 1
ATOM 757 O O . LYS A 1 93 ? 20.885 4.799 -42.643 1.00 54.69 93 LYS A O 1
ATOM 762 N N . ARG A 1 94 ? 19.437 3.323 -43.522 1.00 56.16 94 ARG A N 1
ATOM 763 C CA . ARG A 1 94 ? 18.210 4.137 -43.456 1.00 56.16 94 ARG A CA 1
ATOM 764 C C . ARG A 1 94 ? 17.341 3.700 -42.275 1.00 56.16 94 ARG A C 1
ATOM 766 O O . ARG A 1 94 ? 17.403 2.536 -41.869 1.00 56.16 94 ARG A O 1
ATOM 773 N N . PHE A 1 95 ? 16.559 4.643 -41.750 1.00 56.81 95 PHE A N 1
ATOM 774 C CA . PHE A 1 95 ? 15.509 4.384 -40.764 1.00 56.81 95 PHE A CA 1
ATOM 775 C C . PHE A 1 95 ? 14.484 3.459 -41.424 1.00 56.81 95 PHE A C 1
ATOM 777 O O . PHE A 1 95 ? 13.899 3.816 -42.444 1.00 56.81 95 PHE A O 1
ATOM 784 N N . ALA A 1 96 ? 14.344 2.242 -40.914 1.00 59.94 96 ALA A N 1
ATOM 785 C CA . ALA A 1 96 ? 13.360 1.292 -41.411 1.00 59.94 96 ALA A CA 1
ATOM 786 C C . ALA A 1 96 ? 12.414 0.981 -40.259 1.00 59.94 96 ALA A C 1
ATOM 788 O O . ALA A 1 96 ? 12.865 0.598 -39.181 1.00 59.94 96 ALA A O 1
ATOM 789 N N . PHE A 1 97 ? 11.118 1.171 -40.483 1.00 61.72 97 PHE A N 1
ATOM 790 C CA . PHE A 1 97 ? 10.092 0.790 -39.525 1.00 61.72 97 PHE A CA 1
ATOM 791 C C . PHE A 1 97 ? 10.115 -0.736 -39.379 1.00 61.72 97 PHE A C 1
ATOM 793 O O . PHE A 1 97 ? 9.955 -1.463 -40.361 1.00 61.72 97 PHE A O 1
ATOM 800 N N . ARG A 1 98 ? 10.424 -1.225 -38.177 1.00 70.38 98 ARG A N 1
ATOM 801 C CA . ARG A 1 98 ? 10.566 -2.654 -37.870 1.00 70.38 98 ARG A CA 1
ATOM 802 C C . ARG A 1 98 ? 9.446 -3.069 -36.926 1.00 70.38 98 ARG A C 1
ATOM 804 O O . ARG A 1 98 ? 9.110 -2.320 -36.011 1.00 70.38 98 ARG A O 1
ATOM 811 N N . TRP A 1 99 ? 8.928 -4.281 -37.116 1.00 73.69 99 TRP A N 1
ATOM 812 C CA . TRP A 1 99 ? 7.941 -4.901 -36.222 1.00 73.69 99 TRP A CA 1
ATOM 813 C C . TRP A 1 99 ? 8.377 -4.910 -34.752 1.00 73.69 99 TRP A C 1
ATOM 815 O O . TRP A 1 99 ? 7.529 -4.837 -33.870 1.00 73.69 99 TRP A O 1
ATOM 825 N N . ASP A 1 100 ? 9.689 -4.872 -34.509 1.00 77.31 100 ASP A N 1
ATOM 826 C CA . ASP A 1 100 ? 10.320 -4.729 -33.193 1.00 77.31 100 ASP A CA 1
ATOM 827 C C . ASP A 1 100 ? 9.784 -3.541 -32.356 1.00 77.31 100 ASP A C 1
ATOM 829 O O . ASP A 1 100 ? 9.894 -3.574 -31.136 1.00 77.31 100 ASP A O 1
ATOM 833 N N . TRP A 1 101 ? 9.184 -2.512 -32.977 1.00 74.56 101 TRP A N 1
ATOM 834 C CA . TRP A 1 101 ? 8.577 -1.355 -32.287 1.00 74.56 101 TRP A CA 1
ATOM 835 C C . TRP A 1 101 ? 7.058 -1.437 -32.171 1.00 74.56 101 TRP A C 1
ATOM 837 O O . TRP A 1 101 ? 6.482 -0.976 -31.188 1.00 74.56 101 TRP A O 1
ATOM 847 N N . ILE A 1 102 ? 6.408 -2.032 -33.171 1.00 83.06 102 ILE A N 1
ATOM 848 C CA . ILE A 1 102 ? 4.956 -2.219 -33.167 1.00 83.06 102 ILE A CA 1
ATOM 849 C C . ILE A 1 102 ? 4.585 -3.216 -32.074 1.00 83.06 102 ILE A C 1
ATOM 851 O O . ILE A 1 102 ? 3.633 -2.982 -31.342 1.00 83.06 102 ILE A O 1
ATOM 855 N N . LEU A 1 103 ? 5.359 -4.295 -31.925 1.00 88.81 103 LEU A N 1
ATOM 856 C CA . LEU A 1 103 ? 5.059 -5.361 -30.973 1.00 88.81 103 LEU A CA 1
ATOM 857 C C . LEU A 1 103 ? 5.007 -4.868 -29.516 1.00 88.81 103 LEU A C 1
ATOM 859 O O . LEU A 1 103 ? 3.986 -5.121 -28.886 1.00 88.81 103 LEU A O 1
ATOM 863 N N . PRO A 1 104 ? 5.996 -4.125 -28.971 1.00 90.69 104 PRO A N 1
ATOM 864 C CA . PRO A 1 104 ? 5.892 -3.591 -27.612 1.00 90.69 104 PRO A CA 1
ATOM 865 C C . PRO A 1 104 ? 4.734 -2.606 -27.431 1.00 90.69 104 PRO A C 1
ATOM 867 O O . PRO A 1 104 ? 4.062 -2.641 -26.407 1.00 90.69 104 PRO A O 1
ATOM 870 N N . VAL A 1 105 ? 4.467 -1.747 -28.422 1.00 91.06 105 VAL A N 1
ATOM 871 C CA . VAL A 1 105 ? 3.363 -0.774 -28.348 1.00 91.06 105 VAL A CA 1
ATOM 872 C C . VAL A 1 105 ? 2.012 -1.483 -28.358 1.00 91.06 105 VAL A C 1
ATOM 874 O O . VAL A 1 105 ? 1.166 -1.194 -27.517 1.00 91.06 105 VAL A O 1
ATOM 877 N N . VAL A 1 106 ? 1.821 -2.439 -29.269 1.00 94.81 106 VAL A N 1
ATOM 878 C CA . VAL A 1 106 ? 0.617 -3.275 -29.329 1.00 94.81 106 VAL A CA 1
ATOM 879 C C . VAL A 1 106 ? 0.476 -4.083 -28.047 1.00 94.81 106 VAL A C 1
ATOM 881 O O . VAL A 1 106 ? -0.611 -4.129 -27.493 1.00 94.81 106 VAL A O 1
ATOM 884 N N . PHE A 1 107 ? 1.559 -4.657 -27.527 1.00 94.69 107 PHE A N 1
ATOM 885 C CA . PHE A 1 107 ? 1.547 -5.399 -26.270 1.00 94.69 107 PHE A CA 1
ATOM 886 C C . PHE A 1 107 ? 1.104 -4.526 -25.085 1.00 94.69 107 PHE A C 1
ATOM 888 O O . PHE A 1 107 ? 0.193 -4.910 -24.355 1.00 94.69 107 PHE A O 1
ATOM 895 N N . CYS A 1 108 ? 1.659 -3.317 -24.937 1.00 95.25 108 CYS A N 1
ATOM 896 C CA . CYS A 1 108 ? 1.194 -2.347 -23.941 1.00 95.25 108 CYS A CA 1
ATOM 897 C C . CYS A 1 108 ? -0.278 -1.960 -24.157 1.00 95.25 108 CYS A C 1
ATOM 899 O O . CYS A 1 108 ? -1.029 -1.839 -23.192 1.00 95.25 108 CYS A O 1
ATOM 901 N N . GLY A 1 109 ? -0.701 -1.797 -25.414 1.00 96.31 109 GLY A N 1
ATOM 902 C CA . GLY A 1 109 ? -2.090 -1.518 -25.776 1.00 96.31 109 GLY A CA 1
ATOM 903 C C . GLY A 1 109 ? -3.045 -2.655 -25.407 1.00 96.31 109 GLY A C 1
ATOM 904 O O . GLY A 1 109 ? -4.122 -2.390 -24.886 1.00 96.31 109 GLY A O 1
ATOM 905 N N . VAL A 1 110 ? -2.641 -3.912 -25.607 1.00 95.38 110 VAL A N 1
ATOM 906 C CA . VAL A 1 110 ? -3.405 -5.106 -25.213 1.00 95.38 110 VAL A CA 1
ATOM 907 C C . VAL A 1 110 ? -3.525 -5.196 -23.695 1.00 95.38 110 VAL A C 1
ATOM 909 O O . VAL A 1 110 ? -4.614 -5.471 -23.201 1.00 95.38 110 VAL A O 1
ATOM 912 N N . ILE A 1 111 ? -2.450 -4.915 -22.950 1.00 95.00 111 ILE A N 1
ATOM 913 C CA . ILE A 1 111 ? -2.505 -4.851 -21.483 1.00 95.00 111 ILE A CA 1
ATOM 914 C C . ILE A 1 111 ? -3.499 -3.779 -21.034 1.00 95.00 111 ILE A C 1
ATOM 916 O O . ILE A 1 111 ? -4.387 -4.065 -20.237 1.00 95.00 111 ILE A O 1
ATOM 920 N N . LEU A 1 112 ? -3.383 -2.561 -21.572 1.00 95.25 112 LEU A N 1
ATOM 921 C CA . LEU A 1 112 ? -4.287 -1.462 -21.239 1.00 95.25 112 LEU A CA 1
ATOM 922 C C . LEU A 1 112 ? -5.745 -1.820 -21.552 1.00 95.25 112 LEU A C 1
ATOM 924 O O . LEU A 1 112 ? -6.614 -1.648 -20.701 1.00 95.25 112 LEU A O 1
ATOM 928 N N . ALA A 1 113 ? -6.006 -2.343 -22.752 1.00 95.69 113 ALA A N 1
ATOM 929 C CA . ALA A 1 113 ? -7.339 -2.753 -23.171 1.00 95.69 113 ALA A CA 1
ATOM 930 C C . ALA A 1 113 ? -7.899 -3.860 -22.270 1.00 95.69 113 ALA A C 1
ATOM 932 O O . ALA A 1 113 ? -9.060 -3.788 -21.885 1.00 95.69 113 ALA A O 1
ATOM 933 N N . GLY A 1 114 ? -7.081 -4.845 -21.891 1.00 94.25 114 GLY A N 1
ATOM 934 C CA . GLY A 1 114 ? -7.499 -5.934 -21.015 1.00 94.25 114 GLY A CA 1
ATOM 935 C C . GLY A 1 114 ? -7.828 -5.482 -19.590 1.00 94.25 114 GLY A C 1
ATOM 936 O O . GLY A 1 114 ? -8.814 -5.944 -19.020 1.00 94.25 114 GLY A O 1
ATOM 937 N N . VAL A 1 115 ? -7.060 -4.535 -19.037 1.00 93.12 115 VAL A N 1
ATOM 938 C CA . VAL A 1 115 ? -7.357 -3.916 -17.734 1.00 93.12 115 VAL A CA 1
ATOM 939 C C . VAL A 1 115 ? -8.663 -3.121 -17.795 1.00 93.12 115 VAL A C 1
ATOM 941 O O . VAL A 1 115 ? -9.525 -3.304 -16.942 1.00 93.12 115 VAL A O 1
ATOM 944 N N . VAL A 1 116 ? -8.839 -2.268 -18.813 1.00 94.94 116 VAL A N 1
ATOM 945 C CA . VAL A 1 116 ? -10.052 -1.442 -18.973 1.00 94.94 116 VAL A CA 1
ATOM 946 C C . VAL A 1 116 ? -11.293 -2.300 -19.220 1.00 94.94 116 VAL A C 1
ATOM 948 O O . VAL A 1 116 ? -12.353 -2.015 -18.671 1.00 94.94 116 VAL A O 1
ATOM 951 N N . ALA A 1 117 ? -11.164 -3.361 -20.016 1.00 95.50 117 ALA A N 1
ATOM 952 C CA . ALA A 1 117 ? -12.249 -4.293 -20.303 1.00 95.50 117 ALA A CA 1
ATOM 953 C C . ALA A 1 117 ? -12.558 -5.248 -19.138 1.00 95.50 117 ALA A C 1
ATOM 955 O O . ALA A 1 117 ? -13.514 -6.009 -19.244 1.00 95.50 117 ALA A O 1
ATOM 956 N N . GLN A 1 118 ? -11.763 -5.225 -18.059 1.00 92.00 118 GLN A N 1
ATOM 957 C CA . GLN A 1 118 ? -11.899 -6.123 -16.912 1.00 92.00 118 GLN A CA 1
ATOM 958 C C . GLN A 1 118 ? -11.970 -7.600 -17.338 1.00 92.00 118 GLN A C 1
ATOM 960 O O . GLN A 1 118 ? -12.866 -8.342 -16.942 1.00 92.00 118 GLN A O 1
ATOM 965 N N . VAL A 1 119 ? -11.014 -8.039 -18.163 1.00 93.44 119 VAL A N 1
ATOM 966 C CA . VAL A 1 119 ? -10.917 -9.439 -18.609 1.00 93.44 119 VAL A CA 1
ATOM 967 C C . VAL A 1 119 ? -9.720 -10.164 -17.973 1.00 93.44 119 VAL A C 1
ATOM 969 O O . VAL A 1 119 ? -8.717 -9.525 -17.627 1.00 93.44 119 VAL A O 1
ATOM 972 N N . PRO A 1 120 ? -9.763 -11.504 -17.842 1.00 91.81 120 PRO A N 1
ATOM 973 C CA . PRO A 1 120 ? -8.610 -12.288 -17.406 1.00 91.81 120 PRO A CA 1
ATOM 974 C C . PRO A 1 120 ? -7.385 -12.090 -18.324 1.00 91.81 120 PRO A C 1
ATOM 976 O O . PRO A 1 120 ? -7.550 -11.906 -19.533 1.00 91.81 120 PRO A O 1
ATOM 979 N N . PRO A 1 121 ? -6.147 -12.143 -17.791 1.00 89.62 121 PRO A N 1
ATOM 980 C CA . PRO A 1 121 ? -5.782 -12.454 -16.402 1.00 89.62 121 PRO A CA 1
ATOM 981 C C . PRO A 1 121 ? -5.796 -11.239 -15.452 1.00 89.62 121 PRO A C 1
ATOM 983 O O . PRO A 1 121 ? -5.436 -11.377 -14.284 1.00 89.62 121 PRO A O 1
ATOM 986 N N . PHE A 1 122 ? -6.162 -10.043 -15.924 1.00 89.94 122 PHE A N 1
ATOM 987 C CA . PHE A 1 122 ? -6.048 -8.809 -15.135 1.00 89.94 122 PHE A CA 1
ATOM 988 C C . PHE A 1 122 ? -7.032 -8.773 -13.965 1.00 89.94 122 PHE A C 1
ATOM 990 O O . PHE A 1 122 ? -6.649 -8.393 -12.860 1.00 89.94 122 PHE A O 1
ATOM 997 N N . THR A 1 123 ? -8.266 -9.23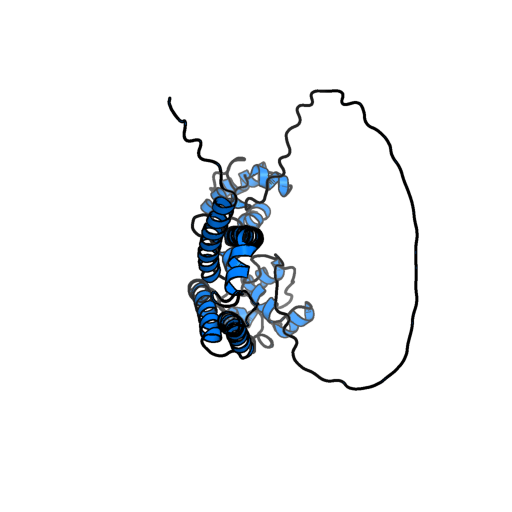3 -14.184 1.00 87.88 123 THR A N 1
ATOM 998 C CA . THR A 1 123 ? -9.249 -9.415 -13.106 1.00 87.88 123 THR A CA 1
ATOM 999 C C . THR A 1 123 ? -8.825 -10.492 -12.127 1.00 87.88 123 THR A C 1
ATOM 1001 O O . THR A 1 123 ? -8.870 -10.255 -10.930 1.00 87.88 123 THR A O 1
ATOM 1004 N N . THR A 1 124 ? -8.293 -11.616 -12.610 1.00 91.56 124 THR A N 1
ATOM 1005 C CA . THR A 1 124 ? -7.788 -12.698 -11.752 1.00 91.56 124 THR A CA 1
ATOM 1006 C C . THR A 1 124 ? -6.684 -12.215 -10.808 1.00 91.56 124 THR A C 1
ATOM 1008 O O . THR A 1 124 ? -6.657 -12.580 -9.636 1.00 91.56 124 THR A O 1
ATOM 1011 N N . LEU A 1 125 ? -5.779 -11.355 -11.289 1.00 89.12 125 LEU A N 1
ATOM 1012 C CA . LEU A 1 125 ? -4.746 -10.747 -10.449 1.00 89.12 125 LEU A CA 1
ATOM 1013 C C . LEU A 1 125 ? -5.339 -9.795 -9.395 1.00 89.12 125 LEU A C 1
ATOM 1015 O O . LEU A 1 125 ? -4.856 -9.763 -8.263 1.00 89.12 125 LEU A O 1
ATOM 1019 N N . ALA A 1 126 ? -6.362 -9.016 -9.755 1.00 84.00 126 ALA A N 1
ATOM 1020 C CA . ALA A 1 126 ? -7.047 -8.118 -8.826 1.00 84.00 126 ALA A CA 1
ATOM 1021 C C . ALA A 1 126 ? -7.821 -8.898 -7.750 1.00 84.00 126 ALA A C 1
ATOM 1023 O O . ALA A 1 126 ? -7.642 -8.634 -6.565 1.00 84.00 126 ALA A O 1
ATOM 1024 N N . GLU A 1 127 ? -8.584 -9.913 -8.155 1.00 88.19 127 GLU A N 1
ATOM 1025 C CA . GLU A 1 127 ? -9.313 -10.823 -7.267 1.00 88.19 127 GLU A CA 1
ATOM 1026 C C . GLU A 1 127 ? -8.371 -11.540 -6.303 1.00 88.19 127 GLU A C 1
ATOM 1028 O O . GLU A 1 127 ? -8.657 -11.617 -5.112 1.00 88.19 127 GLU A O 1
ATOM 1033 N N . TRP A 1 128 ? -7.216 -12.007 -6.788 1.00 91.38 128 TRP A N 1
ATOM 1034 C CA . TRP A 1 128 ? -6.207 -12.623 -5.931 1.00 91.38 128 TRP A CA 1
ATOM 1035 C C . TRP A 1 128 ? -5.660 -11.637 -4.896 1.00 91.38 128 TRP A C 1
ATOM 1037 O O . TRP A 1 128 ? -5.543 -11.980 -3.721 1.00 91.38 128 TRP A O 1
ATOM 1047 N N . LYS A 1 129 ? -5.379 -10.392 -5.299 1.00 83.94 129 LYS A N 1
ATOM 1048 C CA . LYS A 1 129 ? -4.968 -9.341 -4.359 1.00 83.94 129 LYS A CA 1
ATOM 1049 C C . LYS A 1 129 ? -6.023 -9.121 -3.277 1.00 83.94 129 LYS A C 1
ATOM 1051 O O . LYS A 1 129 ? -5.681 -8.959 -2.109 1.00 83.94 129 LYS A O 1
ATOM 1056 N N . ASP A 1 130 ? -7.293 -9.107 -3.658 1.00 82.31 130 ASP A N 1
ATOM 1057 C CA . ASP A 1 130 ? -8.387 -8.894 -2.718 1.00 82.31 130 ASP A CA 1
ATOM 1058 C C . ASP A 1 130 ? -8.628 -10.115 -1.829 1.00 82.31 130 ASP A C 1
ATOM 1060 O O . ASP A 1 130 ? -8.919 -9.943 -0.652 1.00 82.31 130 ASP A O 1
ATOM 1064 N N . GLN A 1 131 ? -8.414 -11.334 -2.327 1.00 87.50 131 GLN 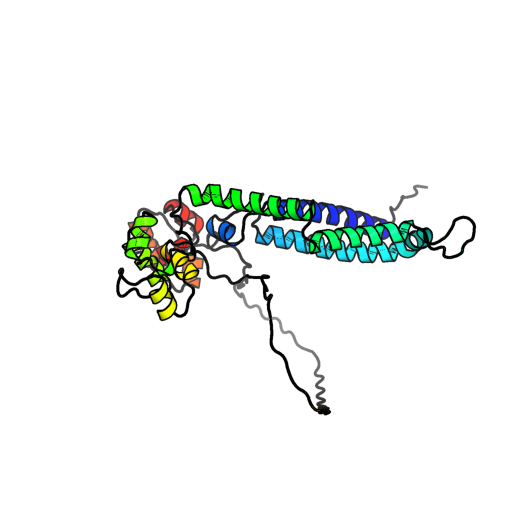A N 1
ATOM 1065 C CA . GLN A 1 131 ? -8.429 -12.548 -1.513 1.00 87.50 131 GLN A CA 1
ATOM 1066 C C . GLN A 1 131 ? -7.316 -12.536 -0.459 1.00 87.50 131 GLN A C 1
ATOM 1068 O O . GLN A 1 131 ? -7.580 -12.829 0.701 1.00 87.50 131 GLN A O 1
ATOM 1073 N N . VAL A 1 132 ? -6.093 -12.150 -0.839 1.00 85.81 132 VAL A N 1
ATOM 1074 C CA . VAL A 1 132 ? -4.976 -12.001 0.109 1.00 85.81 132 VAL A CA 1
ATOM 1075 C C . VAL A 1 132 ? -5.305 -10.958 1.171 1.00 85.81 132 VAL A C 1
ATOM 1077 O O . VAL A 1 132 ? -4.986 -11.150 2.335 1.00 85.81 132 VAL A O 1
ATOM 1080 N N . LYS A 1 133 ? -5.962 -9.853 0.806 1.00 74.38 133 LYS A N 1
ATOM 1081 C CA . LYS A 1 133 ? -6.422 -8.876 1.801 1.00 74.38 133 LYS A CA 1
ATOM 1082 C C . LYS A 1 133 ? -7.479 -9.464 2.729 1.00 74.38 133 LYS A C 1
ATOM 1084 O O . LYS A 1 133 ? -7.337 -9.304 3.932 1.00 74.38 133 LYS A O 1
ATOM 1089 N N . ARG A 1 134 ? -8.488 -10.149 2.182 1.00 74.94 134 ARG A N 1
ATOM 1090 C CA . ARG A 1 134 ? -9.574 -10.763 2.957 1.00 74.94 134 ARG A CA 1
ATOM 1091 C C . ARG A 1 134 ? -9.074 -11.823 3.928 1.00 74.94 134 ARG A C 1
ATOM 1093 O O . ARG A 1 134 ? -9.575 -11.857 5.037 1.00 74.94 134 ARG A O 1
ATOM 1100 N N . SER A 1 135 ? -8.053 -12.611 3.582 1.00 78.81 135 SER A N 1
ATOM 1101 C CA . SER A 1 135 ? -7.501 -13.592 4.529 1.00 78.81 135 SER A CA 1
ATOM 1102 C C . SER A 1 135 ? -6.937 -12.937 5.793 1.00 78.81 135 SER A C 1
ATOM 1104 O O . SER A 1 135 ? -7.055 -13.500 6.871 1.00 78.81 135 SER A O 1
ATOM 1106 N N . TRP A 1 136 ? -6.380 -11.722 5.691 1.00 72.81 136 TRP A N 1
ATOM 1107 C CA . TRP A 1 136 ? -5.967 -10.968 6.883 1.00 72.81 136 TRP A CA 1
ATOM 1108 C C . TRP A 1 136 ? -7.155 -10.489 7.724 1.00 72.81 136 TRP A C 1
ATOM 1110 O O . TRP A 1 136 ? -7.020 -10.333 8.933 1.00 72.81 136 TRP A O 1
ATOM 1120 N N . GLU A 1 137 ? -8.285 -10.201 7.078 1.00 65.31 137 GLU A N 1
ATOM 1121 C CA . GLU A 1 137 ? -9.508 -9.748 7.739 1.00 65.31 137 GLU A CA 1
ATOM 1122 C C . GLU A 1 137 ? -10.219 -10.923 8.418 1.00 65.31 137 GLU A C 1
ATOM 1124 O O . GLU A 1 137 ? -10.565 -10.815 9.587 1.00 65.31 137 GLU A O 1
ATOM 1129 N N . GLU A 1 138 ? -10.366 -12.060 7.737 1.00 67.69 138 GLU A N 1
ATOM 1130 C CA . GLU A 1 138 ? -10.977 -13.283 8.277 1.00 67.69 138 GLU A CA 1
ATOM 1131 C C . GLU A 1 138 ? -10.248 -13.786 9.530 1.00 67.69 138 GLU A C 1
ATOM 1133 O O . GLU A 1 138 ? -10.900 -14.053 10.537 1.00 67.69 138 GLU A O 1
ATOM 1138 N N . ASP A 1 139 ? -8.911 -13.830 9.516 1.00 62.59 139 ASP A N 1
ATOM 1139 C CA . ASP A 1 139 ? -8.112 -14.269 10.670 1.00 62.59 139 ASP A CA 1
ATOM 1140 C C . ASP A 1 139 ? -8.259 -13.344 11.896 1.00 62.59 139 ASP A C 1
ATOM 1142 O O . ASP A 1 139 ? -8.054 -13.776 13.027 1.00 62.59 139 ASP A O 1
ATOM 1146 N N . TYR A 1 140 ? -8.595 -12.066 11.692 1.00 59.38 140 TYR A N 1
ATOM 1147 C CA . TYR A 1 140 ? -8.725 -11.077 12.768 1.00 59.38 140 TYR A CA 1
ATOM 1148 C C . TYR A 1 140 ? -10.160 -10.883 13.249 1.00 59.38 140 TYR A C 1
ATOM 1150 O O . TYR A 1 140 ? -10.394 -10.710 14.441 1.00 59.38 140 TYR A O 1
ATOM 1158 N N . TYR A 1 141 ? -11.124 -10.913 12.329 1.00 54.47 141 TYR A N 1
ATOM 1159 C CA . TYR A 1 141 ? -12.546 -10.800 12.636 1.00 54.47 141 TYR A CA 1
ATOM 1160 C C . TYR A 1 141 ? -13.166 -12.113 13.117 1.00 54.47 141 TYR A C 1
ATOM 1162 O O . TYR A 1 141 ? -14.306 -12.086 13.572 1.00 54.47 141 TYR A O 1
ATOM 1170 N N . ALA A 1 142 ? -12.445 -13.239 13.053 1.00 58.69 142 ALA A N 1
ATOM 1171 C CA . ALA A 1 142 ? -12.903 -14.516 13.604 1.00 58.69 142 ALA A CA 1
ATOM 1172 C C . ALA A 1 142 ? -13.369 -14.397 15.067 1.00 58.69 142 ALA A C 1
ATOM 1174 O O . ALA A 1 142 ? -14.327 -15.063 15.454 1.00 58.69 142 ALA A O 1
ATOM 1175 N N . ASP A 1 143 ? -12.736 -13.504 15.835 1.00 52.72 143 ASP A N 1
ATOM 1176 C CA . ASP A 1 143 ? -12.999 -13.307 17.262 1.00 52.72 143 ASP A CA 1
ATOM 1177 C C . ASP A 1 143 ? -13.678 -11.957 17.584 1.00 52.72 143 ASP A C 1
ATOM 1179 O O . ASP A 1 143 ? -13.915 -11.656 18.756 1.00 52.72 143 ASP A O 1
ATOM 1183 N N . LEU A 1 144 ? -13.982 -11.124 16.576 1.00 57.09 144 LEU A N 1
ATOM 1184 C CA . LEU A 1 144 ? -14.608 -9.810 16.770 1.00 57.09 144 LEU A CA 1
ATOM 1185 C C . LEU A 1 144 ? -16.123 -9.839 16.495 1.00 57.09 144 LEU A C 1
ATOM 1187 O O . LEU A 1 144 ? -16.581 -10.576 15.621 1.00 57.09 144 LEU A O 1
ATOM 1191 N N . PRO A 1 145 ? -16.901 -8.979 17.177 1.00 58.41 145 PRO A N 1
ATOM 1192 C CA . PRO A 1 145 ? -18.305 -8.746 16.850 1.00 58.41 145 PRO A CA 1
ATOM 1193 C C . PRO A 1 145 ? -18.457 -8.315 15.384 1.00 58.41 145 PRO A C 1
ATOM 1195 O O . PRO A 1 145 ? -17.874 -7.310 14.971 1.00 58.41 145 PRO A O 1
ATOM 1198 N N . GLN A 1 146 ? -19.217 -9.066 14.582 1.00 65.00 146 GLN A N 1
ATOM 1199 C CA . GLN A 1 146 ? -19.441 -8.730 13.173 1.00 65.00 146 GLN A CA 1
ATOM 1200 C C . GLN A 1 146 ? -20.625 -7.781 13.031 1.00 65.00 146 GLN A C 1
ATOM 1202 O O . GLN A 1 146 ? -21.682 -8.010 13.618 1.00 65.00 146 GLN A O 1
ATOM 1207 N N . LEU A 1 147 ? -20.459 -6.725 12.231 1.00 67.81 147 LEU A N 1
ATOM 1208 C CA . LEU A 1 147 ? -21.566 -5.831 11.925 1.00 67.81 147 LEU A CA 1
ATOM 1209 C C . LEU A 1 147 ? -22.605 -6.579 11.069 1.00 67.81 147 LEU A C 1
ATOM 1211 O O . LEU A 1 147 ? -22.218 -7.210 10.079 1.00 67.81 147 LEU A O 1
ATOM 1215 N N . PRO A 1 148 ? -23.904 -6.487 11.396 1.00 73.69 148 PRO A N 1
ATOM 1216 C CA . PRO A 1 148 ? -24.960 -7.032 10.553 1.00 73.69 148 PRO A CA 1
ATOM 1217 C C . PRO A 1 148 ? -24.905 -6.462 9.124 1.00 73.69 148 PRO A C 1
ATOM 1219 O O . PRO A 1 148 ? -24.379 -5.359 8.918 1.00 73.69 148 PRO A O 1
ATOM 1222 N N . PRO A 1 149 ? -25.458 -7.176 8.124 1.00 76.56 149 PRO A N 1
ATOM 1223 C CA . PRO A 1 149 ? -25.568 -6.682 6.755 1.00 76.56 149 PRO A CA 1
ATOM 1224 C C . PRO A 1 149 ? -26.105 -5.243 6.682 1.00 76.56 149 PRO A C 1
ATOM 1226 O O . PRO A 1 149 ? -27.050 -4.871 7.379 1.00 76.56 149 PRO A O 1
ATOM 1229 N N . VAL A 1 150 ? -25.489 -4.411 5.832 1.00 69.94 150 VAL A N 1
ATOM 1230 C CA . VAL A 1 150 ? -25.748 -2.956 5.793 1.00 69.94 150 VAL A CA 1
ATOM 1231 C C . VAL A 1 150 ? -27.197 -2.614 5.438 1.00 69.94 150 VAL A C 1
ATOM 1233 O O . VAL A 1 150 ? -27.687 -1.554 5.813 1.00 69.94 150 VAL A O 1
ATOM 1236 N N . ASP A 1 151 ? -27.891 -3.501 4.734 1.00 76.94 151 ASP A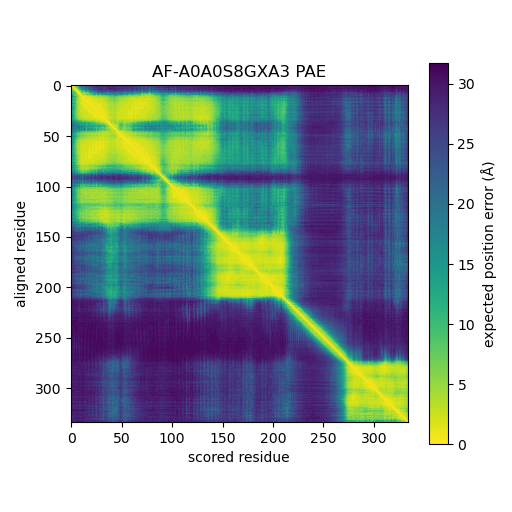 N 1
ATOM 1237 C CA . ASP A 1 151 ? -29.311 -3.390 4.409 1.00 76.94 151 ASP A CA 1
ATOM 1238 C C . ASP A 1 151 ? -30.233 -3.559 5.626 1.00 76.94 151 ASP A C 1
ATOM 1240 O O . ASP A 1 151 ? -31.345 -3.042 5.601 1.00 76.94 151 ASP A O 1
ATOM 1244 N N . GLN A 1 152 ? -29.774 -4.220 6.691 1.00 82.19 152 GLN A N 1
ATOM 1245 C CA . GLN A 1 152 ? -30.535 -4.437 7.927 1.00 82.19 152 GLN A CA 1
ATOM 1246 C C . GLN A 1 152 ? -30.290 -3.341 8.969 1.00 82.19 152 GLN A C 1
ATOM 1248 O O . GLN A 1 152 ? -31.185 -3.011 9.742 1.00 82.19 152 GLN A O 1
ATOM 1253 N N . LEU A 1 153 ? -29.098 -2.734 8.959 1.00 83.62 153 LEU A N 1
ATOM 1254 C CA . LEU A 1 153 ? -28.700 -1.703 9.922 1.00 83.62 153 LEU A CA 1
ATOM 1255 C C . LEU A 1 153 ? -29.697 -0.544 10.103 1.00 83.62 153 LEU A C 1
ATOM 1257 O O . LEU A 1 153 ? -29.902 -0.167 11.251 1.00 83.62 153 LEU A O 1
ATOM 1261 N N . PRO A 1 154 ? -30.307 0.057 9.057 1.00 88.19 154 PRO A N 1
ATOM 1262 C CA . PRO A 1 154 ? -31.136 1.253 9.216 1.00 88.19 154 PRO A CA 1
ATOM 1263 C C . PRO A 1 154 ? -32.292 1.072 10.203 1.00 88.19 154 PRO A C 1
ATOM 1265 O O . PRO A 1 154 ? -32.619 2.020 10.915 1.00 88.19 154 PRO A O 1
ATOM 1268 N N . ASP A 1 155 ? -32.860 -0.135 10.245 1.00 90.94 155 ASP A N 1
ATOM 1269 C CA . ASP A 1 155 ? -34.056 -0.471 11.016 1.00 90.94 155 ASP A CA 1
ATOM 1270 C C . ASP A 1 155 ? -33.729 -1.052 12.405 1.00 90.94 155 ASP A C 1
ATOM 1272 O O . ASP A 1 155 ? -34.619 -1.169 13.247 1.00 90.94 155 ASP A O 1
ATOM 1276 N N . MET A 1 156 ? -32.465 -1.407 12.664 1.00 89.50 156 MET A N 1
ATOM 1277 C CA . MET A 1 156 ? -32.030 -1.948 13.954 1.00 89.50 156 MET A CA 1
ATOM 1278 C C . MET A 1 156 ? -31.865 -0.841 14.994 1.00 89.50 156 MET A C 1
ATOM 1280 O O . MET A 1 156 ? -31.336 0.233 14.698 1.00 89.50 156 MET A O 1
ATOM 1284 N N . THR A 1 157 ? -32.262 -1.112 16.236 1.00 95.12 157 THR A N 1
ATOM 1285 C CA . THR A 1 157 ? -31.949 -0.250 17.386 1.00 95.12 157 THR A CA 1
ATOM 1286 C C . THR A 1 157 ? -30.526 -0.489 17.898 1.00 95.12 157 THR A C 1
ATOM 1288 O O . THR A 1 157 ? -29.909 -1.513 17.597 1.00 95.12 157 THR A O 1
ATOM 1291 N N . LEU A 1 158 ? -29.989 0.423 18.717 1.00 90.94 158 LEU A N 1
ATOM 1292 C CA . LEU A 1 158 ? -28.689 0.205 19.373 1.00 90.94 158 LEU A CA 1
ATOM 1293 C C . LEU A 1 158 ? -28.711 -1.016 20.308 1.00 90.94 158 LEU A C 1
ATOM 1295 O O . LEU A 1 158 ? -27.708 -1.717 20.417 1.00 90.94 158 LEU A O 1
ATOM 1299 N N . SER A 1 159 ? -29.852 -1.293 20.947 1.00 90.88 159 SER A N 1
ATOM 1300 C CA . SER A 1 159 ? -30.071 -2.505 21.747 1.00 90.88 159 SER A CA 1
ATOM 1301 C C . SER A 1 159 ? -30.082 -3.780 20.898 1.00 90.88 159 SER A C 1
ATOM 1303 O O . SER A 1 159 ? -29.376 -4.729 21.220 1.00 90.88 159 SER A O 1
ATOM 1305 N N . GLN A 1 160 ? -30.791 -3.788 19.766 1.00 91.25 160 GLN A N 1
ATOM 1306 C CA . GLN A 1 160 ? -30.797 -4.926 18.839 1.00 91.25 160 GLN A CA 1
ATOM 1307 C C . GLN A 1 160 ? -29.422 -5.168 18.213 1.00 91.25 160 GLN A C 1
ATOM 1309 O O . GLN A 1 160 ? -29.023 -6.312 18.018 1.00 91.25 160 GLN A O 1
ATOM 1314 N N . LEU A 1 161 ? -28.677 -4.098 17.925 1.00 88.69 161 LEU A N 1
ATOM 1315 C CA . LEU A 1 161 ? -27.296 -4.204 17.470 1.00 88.69 161 LEU A CA 1
ATOM 1316 C C . LEU A 1 161 ? -26.406 -4.858 18.538 1.00 88.69 161 LEU A C 1
ATOM 1318 O O . LEU A 1 161 ? -25.546 -5.662 18.190 1.00 88.69 161 LEU A O 1
ATOM 1322 N N . ALA A 1 162 ? -26.612 -4.541 19.819 1.00 86.75 162 ALA A N 1
ATOM 1323 C CA . ALA A 1 162 ? -25.892 -5.154 20.936 1.00 86.75 162 ALA A CA 1
ATOM 1324 C C . ALA A 1 162 ? -26.127 -6.669 20.992 1.00 86.75 162 ALA A C 1
ATOM 1326 O O . ALA A 1 162 ? -25.171 -7.445 21.001 1.00 86.75 162 ALA A O 1
ATOM 1327 N N . ASP A 1 163 ? -27.395 -7.077 20.927 1.00 87.31 163 ASP A N 1
ATOM 1328 C CA . ASP A 1 163 ? -27.799 -8.482 20.966 1.00 87.31 163 ASP A CA 1
ATOM 1329 C C . ASP A 1 163 ? -27.225 -9.280 19.786 1.00 87.31 163 ASP A C 1
ATOM 1331 O O . ASP A 1 163 ? -26.659 -10.356 19.980 1.00 87.31 163 ASP A O 1
ATOM 1335 N N . GLU A 1 164 ? -27.313 -8.733 18.570 1.00 83.31 164 GLU A N 1
ATOM 1336 C CA . GLU A 1 164 ? -26.848 -9.399 17.346 1.00 83.31 164 GLU A CA 1
ATOM 1337 C C . GLU A 1 164 ? -25.318 -9.536 17.304 1.00 83.31 164 GLU A C 1
ATOM 1339 O O . GLU A 1 164 ? -24.775 -10.530 16.824 1.00 83.31 164 GLU A O 1
ATOM 1344 N N . THR A 1 165 ? -24.604 -8.542 17.836 1.00 76.06 165 THR A N 1
ATOM 1345 C CA . THR A 1 165 ? -23.133 -8.510 17.851 1.00 76.06 165 THR A CA 1
ATOM 1346 C C . THR A 1 165 ? -22.540 -9.224 19.072 1.00 76.06 165 THR A C 1
ATOM 1348 O O . THR A 1 165 ? -21.332 -9.449 19.134 1.00 76.06 165 THR A O 1
ATOM 1351 N N . GLY A 1 166 ? -23.370 -9.598 20.053 1.00 79.19 166 GLY A N 1
ATOM 1352 C CA . GLY A 1 166 ? -22.934 -10.174 21.326 1.00 79.19 166 GLY A CA 1
ATOM 1353 C C . GLY A 1 166 ? -22.214 -9.177 22.245 1.00 79.19 166 GLY A C 1
ATOM 1354 O O . GLY A 1 166 ? -21.543 -9.590 23.194 1.00 79.19 166 GLY A O 1
ATOM 1355 N N . LEU A 1 167 ? -22.323 -7.875 21.967 1.00 76.88 167 LEU A N 1
ATOM 1356 C CA . LEU A 1 167 ? -21.767 -6.806 22.791 1.00 76.88 167 LEU A CA 1
ATOM 1357 C C . LEU A 1 167 ? -22.765 -6.378 23.866 1.00 76.88 167 LEU A C 1
ATOM 1359 O O . LEU A 1 167 ? -23.972 -6.368 23.656 1.00 76.88 167 LEU A O 1
ATOM 1363 N N . ALA A 1 168 ? -22.257 -5.949 25.019 1.00 80.56 168 ALA A N 1
ATOM 1364 C CA . ALA A 1 168 ? -23.097 -5.272 26.000 1.00 80.56 168 ALA A CA 1
ATOM 1365 C C . ALA A 1 168 ? -23.535 -3.904 25.445 1.00 80.56 168 ALA A C 1
ATOM 1367 O O . ALA A 1 168 ? -22.712 -3.168 24.888 1.00 80.56 168 ALA A O 1
ATOM 1368 N N . VAL A 1 169 ? -24.810 -3.538 25.608 1.00 86.88 169 VAL A N 1
ATOM 1369 C CA . VAL A 1 169 ? -25.349 -2.270 25.081 1.00 86.88 169 VAL A CA 1
ATOM 1370 C C . VAL A 1 169 ? -24.607 -1.059 25.658 1.00 86.88 169 VAL A C 1
ATOM 1372 O O . VAL A 1 169 ? -24.397 -0.063 24.970 1.00 86.88 169 VAL A O 1
ATOM 1375 N N . GLU A 1 170 ? -24.095 -1.177 26.884 1.00 81.25 170 GLU A N 1
ATOM 1376 C CA . GLU A 1 170 ? -23.273 -0.167 27.546 1.00 81.25 170 GLU A CA 1
ATOM 1377 C C . GLU A 1 170 ? -21.945 0.072 26.817 1.00 81.25 170 GLU A C 1
ATOM 1379 O O . GLU A 1 170 ? -21.453 1.201 26.798 1.00 81.25 170 GLU A O 1
ATOM 1384 N N . VAL A 1 171 ? -21.367 -0.960 26.189 1.00 76.25 171 VAL A N 1
ATOM 1385 C CA . VAL A 1 171 ? -20.138 -0.840 25.386 1.00 76.25 171 VAL A CA 1
ATOM 1386 C C . VAL A 1 171 ? -20.425 -0.071 24.102 1.00 76.25 171 VAL A C 1
ATOM 1388 O O . VAL A 1 171 ? -19.671 0.837 23.761 1.00 76.25 171 VAL A O 1
ATOM 1391 N N . ILE A 1 172 ? -21.541 -0.372 23.431 1.00 84.38 172 ILE A N 1
ATOM 1392 C CA . ILE A 1 172 ? -21.976 0.354 22.230 1.00 84.38 172 ILE A CA 1
ATOM 1393 C C . ILE A 1 172 ? -22.222 1.831 22.540 1.00 84.38 172 ILE A C 1
ATOM 1395 O O . ILE A 1 172 ? -21.701 2.702 21.841 1.00 84.38 172 ILE A O 1
ATOM 1399 N N . VAL A 1 173 ? -22.965 2.119 23.612 1.00 89.31 173 VAL A N 1
ATOM 1400 C CA . VAL A 1 173 ? -23.227 3.491 24.064 1.00 89.31 173 VAL A CA 1
ATOM 1401 C C . VAL A 1 173 ? -21.915 4.206 24.374 1.00 89.31 173 VAL A C 1
ATOM 1403 O O . VAL A 1 173 ? -21.659 5.274 23.824 1.00 89.31 173 VAL A O 1
ATOM 1406 N N . SER A 1 174 ? -21.033 3.579 25.157 1.00 78.81 174 SER A N 1
ATOM 1407 C CA . SER A 1 174 ? -19.728 4.154 25.505 1.00 78.81 174 SER A CA 1
ATOM 1408 C C . SER A 1 174 ? -18.886 4.461 24.265 1.00 78.81 174 SER A C 1
ATOM 1410 O O . SER A 1 174 ? -18.253 5.513 24.187 1.00 78.81 174 SER A O 1
ATOM 1412 N N . ASN A 1 175 ? -18.874 3.571 23.271 1.00 81.50 175 ASN A N 1
ATOM 1413 C CA . ASN A 1 175 ? -18.120 3.773 22.036 1.00 81.50 175 ASN A CA 1
ATOM 1414 C C . ASN A 1 175 ? -18.624 4.982 21.237 1.00 81.50 175 ASN A C 1
ATOM 1416 O O . ASN A 1 175 ? -17.811 5.754 20.724 1.00 81.50 175 ASN A O 1
ATOM 1420 N N . LEU A 1 176 ? -19.944 5.168 21.151 1.00 85.25 176 LEU A N 1
ATOM 1421 C CA . LEU A 1 176 ? -20.559 6.309 20.471 1.00 85.25 176 LEU A CA 1
ATOM 1422 C C . LEU A 1 176 ? -20.315 7.618 21.239 1.00 85.25 176 LEU A C 1
ATOM 1424 O O . LEU A 1 176 ? -19.859 8.604 20.654 1.00 85.25 176 LEU A O 1
ATOM 1428 N N . GLU A 1 177 ? -20.505 7.614 22.558 1.00 86.38 177 GLU A N 1
ATOM 1429 C CA . GLU A 1 177 ? -20.295 8.791 23.409 1.00 86.38 177 GLU A CA 1
ATOM 1430 C C . GLU A 1 177 ? -18.839 9.268 23.395 1.00 86.38 177 GLU A C 1
ATOM 1432 O O . GLU A 1 177 ? -18.573 10.466 23.266 1.00 86.38 177 GLU A O 1
ATOM 1437 N N . ASN A 1 178 ? -17.882 8.335 23.410 1.00 75.81 178 ASN A N 1
ATOM 1438 C CA . ASN A 1 178 ? -16.449 8.627 23.290 1.00 75.81 178 ASN A CA 1
ATOM 1439 C C . ASN A 1 178 ? -16.078 9.320 21.969 1.00 75.81 178 ASN A C 1
ATOM 1441 O O . ASN A 1 178 ? -15.004 9.912 21.852 1.00 75.81 178 ASN A O 1
ATOM 1445 N N . GLN A 1 179 ? -16.955 9.252 20.970 1.00 78.50 179 GLN A N 1
ATOM 1446 C CA . GLN A 1 179 ? -16.785 9.861 19.652 1.00 78.50 179 GLN A CA 1
ATOM 1447 C C . GLN A 1 179 ? -17.591 11.160 19.516 1.00 78.50 179 GLN A C 1
ATOM 1449 O O . GLN A 1 179 ? -17.705 11.711 18.422 1.00 78.50 179 GLN A O 1
ATOM 1454 N N . GLY A 1 180 ? -18.113 11.675 20.635 1.00 84.12 180 GLY A N 1
ATOM 1455 C CA . GLY A 1 180 ? -18.907 12.897 20.690 1.00 84.12 180 GLY A CA 1
ATOM 1456 C C . GLY A 1 180 ? -20.339 12.715 20.193 1.00 84.12 180 GLY A C 1
ATOM 1457 O O . GLY A 1 180 ? -20.963 13.705 19.818 1.00 84.12 180 GLY A O 1
ATOM 1458 N N . LEU A 1 181 ? -20.845 11.477 20.167 1.00 86.38 181 LEU A N 1
ATOM 1459 C CA . LEU A 1 181 ? -22.213 11.140 19.777 1.00 86.38 181 LEU A CA 1
ATOM 1460 C C . LEU A 1 181 ? -23.002 10.732 21.034 1.00 86.38 181 LEU A C 1
ATOM 1462 O O . LEU A 1 181 ? -23.005 9.552 21.384 1.00 86.38 181 LEU A O 1
ATOM 1466 N N . PRO A 1 182 ? -23.627 11.682 21.753 1.00 88.19 182 PRO A N 1
ATOM 1467 C CA . PRO A 1 182 ? -24.397 11.369 22.951 1.00 88.19 182 PRO A CA 1
ATOM 1468 C C . PRO A 1 182 ? -25.610 10.501 22.601 1.00 88.19 182 PRO A C 1
ATOM 1470 O O . PRO A 1 182 ? -26.340 10.797 21.652 1.00 88.19 182 PRO A O 1
ATOM 1473 N N . VAL A 1 183 ? -25.832 9.437 23.372 1.00 89.81 183 VAL A N 1
ATOM 1474 C CA . VAL A 1 183 ? -26.951 8.512 23.161 1.00 89.81 183 VAL A CA 1
ATOM 1475 C C . VAL A 1 183 ? -28.018 8.772 24.220 1.00 89.81 183 VAL A C 1
ATOM 1477 O O . VAL A 1 183 ? -27.841 8.450 25.389 1.00 89.81 183 VAL A O 1
ATOM 1480 N N . GLU A 1 184 ? -29.146 9.354 23.814 1.00 87.50 184 GLU A N 1
ATOM 1481 C CA . GLU A 1 184 ? -30.262 9.641 24.732 1.00 87.50 184 GLU A CA 1
ATOM 1482 C C . GLU A 1 184 ? -31.157 8.420 24.989 1.00 87.50 184 GLU A C 1
ATOM 1484 O O . GLU A 1 184 ? -31.784 8.314 26.042 1.00 87.50 184 GLU A O 1
ATOM 1489 N N . SER A 1 185 ? -31.232 7.501 24.025 1.00 90.00 185 SER A N 1
ATOM 1490 C CA . SER A 1 185 ? -32.024 6.275 24.114 1.00 90.00 185 SER A CA 1
ATOM 1491 C C . SER A 1 185 ? -31.371 5.154 23.313 1.00 90.00 185 SER A C 1
ATOM 1493 O O . SER A 1 185 ? -30.909 5.376 22.197 1.00 90.00 185 SER A O 1
ATOM 1495 N N . THR A 1 186 ? -31.368 3.939 23.863 1.00 89.88 186 THR A N 1
ATOM 1496 C CA . THR A 1 186 ? -30.885 2.722 23.188 1.00 89.88 186 THR A CA 1
ATOM 1497 C C . THR A 1 186 ? -31.888 2.153 22.183 1.00 89.88 186 THR A C 1
ATOM 1499 O O . THR A 1 186 ? -31.530 1.289 21.383 1.00 89.88 186 THR A O 1
ATOM 1502 N N . ASP A 1 187 ? -33.127 2.646 22.207 1.00 92.56 187 ASP A N 1
ATOM 1503 C CA . ASP A 1 187 ? -34.215 2.194 21.334 1.00 92.56 187 ASP A CA 1
ATOM 1504 C C . ASP A 1 187 ? -34.316 3.014 20.040 1.00 92.56 187 ASP A C 1
ATOM 1506 O O . ASP A 1 187 ? -35.158 2.729 19.192 1.00 92.56 187 ASP A O 1
ATOM 1510 N N . ILE A 1 188 ? -33.464 4.033 19.869 1.00 93.12 188 ILE A N 1
ATOM 1511 C CA . ILE A 1 188 ? -33.358 4.751 18.598 1.00 93.12 188 ILE A CA 1
ATOM 1512 C C . ILE A 1 188 ? -32.777 3.828 17.527 1.00 93.12 188 ILE A C 1
ATOM 1514 O O . ILE A 1 188 ? -31.832 3.073 17.782 1.00 93.12 188 ILE A O 1
ATOM 1518 N N . THR A 1 189 ? -33.330 3.904 16.320 1.00 94.44 189 THR A N 1
ATOM 1519 C CA . THR A 1 189 ? -32.791 3.160 15.182 1.00 94.44 189 THR A CA 1
ATOM 1520 C C . THR A 1 189 ? -31.460 3.759 14.727 1.00 94.44 189 THR A C 1
ATOM 1522 O O . THR A 1 189 ? -31.232 4.970 14.817 1.00 94.44 189 THR A O 1
ATOM 1525 N N . ILE A 1 190 ? -30.561 2.930 14.197 1.00 91.19 190 ILE A N 1
ATOM 1526 C CA . ILE A 1 190 ? -29.274 3.390 13.652 1.00 91.19 190 ILE A CA 1
ATOM 1527 C C . ILE A 1 190 ? -29.511 4.379 12.502 1.00 91.19 190 ILE A C 1
ATOM 1529 O O . ILE A 1 190 ? -28.765 5.351 12.369 1.00 91.19 190 ILE A O 1
ATOM 1533 N N . GLY A 1 191 ? -30.559 4.174 11.693 1.00 88.38 191 GLY A N 1
ATOM 1534 C CA . GLY A 1 191 ? -30.955 5.090 10.624 1.00 88.38 191 GLY A CA 1
ATOM 1535 C C . GLY A 1 191 ? -31.309 6.487 11.137 1.00 88.38 191 GLY A C 1
ATOM 1536 O O . GLY A 1 191 ? -30.765 7.484 10.653 1.00 88.38 191 GLY A O 1
ATOM 1537 N N . GLU A 1 192 ? -32.171 6.570 12.151 1.00 91.12 192 GLU A N 1
ATOM 1538 C CA . GLU A 1 192 ? -32.565 7.842 12.767 1.00 91.12 192 GLU A CA 1
ATOM 1539 C C . GLU A 1 192 ? -31.396 8.506 13.502 1.00 91.12 192 GLU A C 1
ATOM 1541 O O . GLU A 1 192 ? -31.189 9.714 13.369 1.00 91.12 192 GLU A O 1
ATOM 1546 N N . PHE A 1 193 ? -30.580 7.728 14.215 1.00 93.88 193 PHE A N 1
ATOM 1547 C CA . PHE A 1 193 ? -29.408 8.238 14.924 1.00 93.88 193 PHE A CA 1
ATOM 1548 C C . PHE A 1 193 ? -28.347 8.796 13.965 1.00 93.88 193 PHE A C 1
ATOM 1550 O O . PHE A 1 193 ? -27.774 9.859 14.220 1.00 93.88 193 PHE A O 1
ATOM 1557 N N . ALA A 1 194 ? -28.108 8.130 12.829 1.00 88.56 194 ALA A N 1
ATOM 1558 C CA . ALA A 1 194 ? -27.200 8.612 11.791 1.00 88.56 194 ALA A CA 1
ATOM 1559 C C . ALA A 1 194 ? -27.696 9.924 11.164 1.00 88.56 194 ALA A C 1
ATOM 1561 O O . ALA A 1 194 ? -26.906 10.852 10.972 1.00 88.56 194 ALA A O 1
ATOM 1562 N N . ALA A 1 195 ? -29.004 10.028 10.905 1.00 89.19 195 ALA A N 1
ATOM 1563 C CA . ALA A 1 195 ? -29.623 11.244 10.388 1.00 89.19 195 ALA A CA 1
ATOM 1564 C C . ALA A 1 195 ? -29.527 12.410 11.389 1.00 89.19 195 ALA A C 1
ATOM 1566 O O . ALA A 1 195 ? -29.139 13.514 11.004 1.00 89.19 195 ALA A O 1
ATOM 1567 N N . ALA A 1 196 ? -29.806 12.160 12.673 1.00 89.56 196 ALA A N 1
ATOM 1568 C CA . ALA A 1 196 ? -29.717 13.159 13.739 1.00 89.56 196 ALA A CA 1
ATOM 1569 C C . ALA A 1 196 ? -28.290 13.705 13.922 1.00 89.56 196 ALA A C 1
ATOM 1571 O O . ALA A 1 196 ? -28.105 14.891 14.188 1.00 89.56 196 ALA A O 1
ATOM 1572 N N . ASN A 1 197 ? -27.280 12.855 13.716 1.00 86.94 197 ASN A N 1
ATOM 1573 C CA . ASN A 1 197 ? -25.867 13.200 13.870 1.00 86.94 197 ASN A CA 1
ATOM 1574 C C . ASN A 1 197 ? -25.157 13.542 12.545 1.00 86.94 197 ASN A C 1
ATOM 1576 O O . ASN A 1 197 ? -23.933 13.672 12.516 1.00 86.94 197 ASN A O 1
ATOM 1580 N N . ASN A 1 198 ? -25.908 13.699 11.448 1.00 87.88 198 ASN A N 1
ATOM 1581 C CA . ASN A 1 198 ? -25.403 14.057 10.118 1.00 87.88 198 ASN A CA 1
ATOM 1582 C C . ASN A 1 198 ? -24.210 13.190 9.656 1.00 87.88 198 ASN A C 1
ATOM 1584 O O . ASN A 1 198 ? -23.176 13.682 9.194 1.00 87.88 198 ASN A O 1
ATOM 1588 N N . THR A 1 199 ? -24.345 11.877 9.829 1.00 83.06 199 THR A N 1
ATOM 1589 C CA . THR A 1 199 ? -23.329 10.868 9.512 1.00 83.06 199 THR A CA 1
ATOM 1590 C C . THR A 1 199 ? -23.962 9.686 8.769 1.00 83.06 199 THR A C 1
ATOM 1592 O O . THR A 1 199 ? -25.165 9.669 8.518 1.00 83.06 199 THR A O 1
ATOM 1595 N N . THR A 1 200 ? -23.162 8.705 8.345 1.00 83.19 200 THR A N 1
ATOM 1596 C CA . THR A 1 200 ? -23.660 7.528 7.618 1.00 83.19 200 THR A CA 1
ATOM 1597 C C . THR A 1 200 ? -24.034 6.392 8.570 1.00 83.19 200 THR A C 1
ATOM 1599 O O . THR A 1 200 ? -23.415 6.223 9.621 1.00 83.19 200 THR A O 1
ATOM 1602 N N . ILE A 1 201 ? -25.016 5.579 8.167 1.00 84.69 201 ILE A N 1
ATOM 1603 C CA . ILE A 1 201 ? -25.485 4.382 8.894 1.00 84.69 201 ILE A CA 1
ATOM 1604 C C . ILE A 1 201 ? -24.319 3.429 9.166 1.00 84.69 201 ILE A C 1
ATOM 1606 O O . ILE A 1 201 ? -24.096 3.022 10.302 1.00 84.69 201 ILE A O 1
ATOM 1610 N N . GLN A 1 202 ? -23.515 3.163 8.133 1.00 77.00 202 GLN A N 1
ATOM 1611 C CA . GLN A 1 202 ? -22.323 2.325 8.241 1.00 77.00 202 GLN A CA 1
ATOM 1612 C C . GLN A 1 202 ? -21.327 2.882 9.263 1.00 77.00 202 GLN A C 1
ATOM 1614 O O . GLN A 1 202 ? -20.839 2.145 10.108 1.00 77.00 202 GLN A O 1
ATOM 1619 N N . ARG A 1 203 ? -21.099 4.203 9.268 1.00 78.50 203 ARG A N 1
ATOM 1620 C CA . ARG A 1 203 ? -20.195 4.828 10.235 1.00 78.50 203 ARG A CA 1
ATOM 1621 C C . ARG A 1 203 ? -20.714 4.730 11.667 1.00 78.50 203 ARG A C 1
ATOM 1623 O O . ARG A 1 203 ? -19.901 4.540 12.560 1.00 78.50 203 ARG A O 1
ATOM 1630 N N . ILE A 1 204 ? -22.020 4.867 11.906 1.00 86.00 204 ILE A N 1
ATOM 1631 C CA . ILE A 1 204 ? -22.586 4.639 13.246 1.00 86.00 204 ILE A CA 1
ATOM 1632 C C . ILE A 1 204 ? -22.386 3.190 13.672 1.00 86.00 204 ILE A C 1
ATOM 1634 O O . ILE A 1 204 ? -21.892 2.973 14.772 1.00 86.00 204 ILE A O 1
ATOM 1638 N N . GLY A 1 205 ? -22.722 2.225 12.810 1.00 82.75 205 GLY A N 1
ATOM 1639 C CA . GLY A 1 205 ? -22.539 0.802 13.095 1.00 82.75 205 GLY A CA 1
ATOM 1640 C C . GLY A 1 205 ? -21.091 0.489 13.461 1.00 82.75 205 GLY A C 1
ATOM 1641 O O . GLY A 1 205 ? -20.820 -0.032 14.538 1.00 82.75 205 GLY A O 1
ATOM 1642 N N . ASP A 1 206 ? -20.153 0.926 12.627 1.00 76.69 206 ASP A N 1
ATOM 1643 C CA . ASP A 1 206 ? -18.723 0.742 12.850 1.00 76.69 206 ASP A CA 1
ATOM 1644 C C . ASP A 1 206 ? -18.218 1.425 14.136 1.00 76.69 206 ASP A C 1
ATOM 1646 O O . ASP A 1 206 ? -17.341 0.898 14.817 1.00 76.69 206 ASP A O 1
ATOM 1650 N N . LEU A 1 207 ? -18.725 2.611 14.492 1.00 80.94 207 LEU A N 1
ATOM 1651 C CA . LEU A 1 207 ? -18.372 3.266 15.757 1.00 80.94 207 LEU A CA 1
ATOM 1652 C C . LEU A 1 207 ? -18.952 2.499 16.948 1.00 80.94 207 LEU A C 1
ATOM 1654 O O . LEU A 1 207 ? -18.228 2.260 17.908 1.00 80.94 207 LEU A O 1
ATOM 1658 N N . ALA A 1 208 ? -20.214 2.078 16.861 1.00 84.44 208 ALA A N 1
ATOM 1659 C CA . ALA A 1 208 ? -20.927 1.346 17.901 1.00 84.44 208 ALA A CA 1
ATOM 1660 C C . ALA A 1 208 ? -20.195 0.056 18.285 1.00 84.44 208 ALA A C 1
ATOM 1662 O O . ALA A 1 208 ? -19.911 -0.166 19.461 1.00 84.44 208 ALA A O 1
ATOM 1663 N N . ILE A 1 209 ? -19.791 -0.750 17.302 1.00 80.62 209 ILE A N 1
ATOM 1664 C CA . ILE A 1 209 ? -19.074 -2.007 17.559 1.00 80.62 209 ILE A CA 1
ATOM 1665 C C . ILE A 1 209 ? -17.555 -1.823 17.745 1.00 80.62 209 ILE A C 1
ATOM 1667 O O . ILE A 1 209 ? -16.826 -2.796 17.909 1.00 80.62 209 ILE A O 1
ATOM 1671 N N . GLY A 1 210 ? -17.063 -0.577 17.745 1.00 71.94 210 GLY A N 1
ATOM 1672 C CA . GLY A 1 210 ? -15.672 -0.245 18.069 1.00 71.94 210 GLY A CA 1
ATOM 1673 C C . GLY A 1 210 ? -14.669 -0.333 16.909 1.00 71.94 210 GLY A C 1
ATOM 1674 O O . GLY A 1 210 ? -13.467 -0.218 17.145 1.00 71.94 210 GLY A O 1
ATOM 1675 N N . LEU A 1 211 ? -15.118 -0.466 15.657 1.00 61.41 211 LEU A N 1
ATOM 1676 C CA . LEU A 1 211 ? -14.262 -0.548 14.462 1.00 61.41 211 LEU A CA 1
ATOM 1677 C C . LEU A 1 211 ? -13.597 0.784 14.077 1.00 61.41 211 LEU A C 1
ATOM 1679 O O . LEU A 1 211 ? -12.444 0.793 13.648 1.00 61.41 211 LEU A O 1
ATOM 1683 N N . ILE A 1 212 ? -14.284 1.925 14.233 1.00 52.19 212 ILE A N 1
ATOM 1684 C CA . ILE A 1 212 ? -13.757 3.252 13.821 1.00 52.19 212 ILE A CA 1
ATOM 1685 C C . ILE A 1 212 ? -13.125 4.043 14.984 1.00 52.19 212 ILE A C 1
ATOM 1687 O O . ILE A 1 212 ? -12.408 5.021 14.757 1.00 52.19 212 ILE A O 1
ATOM 1691 N N . GLY A 1 213 ? -13.258 3.576 16.232 1.00 43.00 213 GLY A N 1
ATOM 1692 C CA . GLY A 1 213 ? -12.569 4.162 17.396 1.00 43.00 213 GLY A CA 1
ATOM 1693 C C . GLY A 1 213 ? -11.032 4.110 17.310 1.00 43.00 213 GLY A C 1
ATOM 1694 O O . GLY A 1 213 ? -10.334 4.855 17.999 1.00 43.00 213 GLY A O 1
ATOM 1695 N N . LEU A 1 214 ? -10.495 3.301 16.391 1.00 39.19 214 LEU A N 1
ATOM 1696 C CA . LEU A 1 214 ? -9.072 3.070 16.147 1.00 39.19 214 LEU A CA 1
ATOM 1697 C C . LEU A 1 214 ? -8.503 3.946 15.011 1.00 39.19 214 LEU A C 1
ATOM 1699 O O . LEU A 1 214 ? -7.803 3.479 14.117 1.00 39.19 214 LEU A O 1
ATOM 1703 N N . GLY A 1 215 ? -8.720 5.263 15.073 1.00 33.38 215 GLY A N 1
ATOM 1704 C CA . GLY A 1 215 ? -7.833 6.227 14.414 1.00 33.38 215 GLY A CA 1
ATOM 1705 C C . GLY A 1 215 ? -8.420 7.080 13.298 1.00 33.38 215 GLY A C 1
ATOM 1706 O O . GLY A 1 215 ? -8.328 6.757 12.116 1.00 33.38 215 GLY A O 1
ATOM 1707 N N . GLY A 1 216 ? -8.829 8.292 13.673 1.00 27.83 216 GLY A N 1
ATOM 1708 C CA . GLY A 1 216 ? -8.922 9.426 12.760 1.00 27.83 216 GLY A CA 1
ATOM 1709 C C . GLY A 1 216 ? -7.546 9.788 12.192 1.00 27.83 216 GLY A C 1
ATOM 1710 O O . GLY A 1 216 ? -6.733 10.440 12.842 1.00 27.83 216 GLY A O 1
ATOM 1711 N N . GLY A 1 217 ? -7.295 9.350 10.963 1.00 28.25 217 GLY A N 1
ATOM 1712 C CA . GLY A 1 217 ? -6.125 9.685 10.163 1.00 28.25 217 GLY A CA 1
ATOM 1713 C C . GLY A 1 217 ? -6.495 9.572 8.696 1.00 28.25 217 GLY A C 1
ATOM 1714 O O . GLY A 1 217 ? -6.234 8.558 8.059 1.00 28.25 217 GLY A O 1
ATOM 1715 N N . SER A 1 218 ? -7.166 10.612 8.199 1.00 34.19 218 SER A N 1
ATOM 1716 C CA . SER A 1 218 ? -7.513 10.803 6.793 1.00 34.19 218 SER A CA 1
ATOM 1717 C C . SER A 1 218 ? -6.324 10.477 5.886 1.00 34.19 218 SER A C 1
ATOM 1719 O O . SER A 1 218 ? -5.289 11.141 5.914 1.00 34.19 218 SER A O 1
ATOM 1721 N N . GLY A 1 219 ? -6.495 9.425 5.095 1.00 31.52 219 GLY A N 1
ATOM 1722 C CA . GLY A 1 219 ? -5.569 8.969 4.070 1.00 31.52 219 GLY A CA 1
ATOM 1723 C C . GLY A 1 219 ? -6.321 8.211 2.981 1.00 31.52 219 GLY A C 1
ATOM 1724 O O . GLY A 1 219 ? -5.837 7.193 2.498 1.00 31.52 219 GLY A O 1
ATOM 1725 N N . SER A 1 220 ? -7.528 8.672 2.633 1.00 29.11 220 SER A N 1
ATOM 1726 C CA . SER A 1 220 ? -8.270 8.165 1.477 1.00 29.11 220 SER A CA 1
ATOM 1727 C C . SER A 1 220 ? -7.737 8.839 0.216 1.00 29.11 220 SER A C 1
ATOM 1729 O O . SER A 1 220 ? -8.182 9.906 -0.206 1.00 29.11 220 SER A O 1
ATOM 1731 N N . GLY A 1 221 ? -6.697 8.231 -0.345 1.00 30.36 221 GLY A N 1
ATOM 1732 C CA . GLY A 1 221 ? -6.296 8.437 -1.724 1.00 30.36 221 GLY A CA 1
ATOM 1733 C C . GLY A 1 221 ? -6.981 7.396 -2.598 1.00 30.36 221 GLY A C 1
ATOM 1734 O O . GLY A 1 221 ? -6.428 6.319 -2.794 1.00 30.36 221 GLY A O 1
ATOM 1735 N N . GLY A 1 222 ? -8.143 7.758 -3.142 1.00 28.67 222 GLY A N 1
ATOM 1736 C CA . GLY A 1 222 ? -8.689 7.155 -4.354 1.00 28.67 222 GLY A CA 1
ATOM 1737 C C . GLY A 1 222 ? -9.912 6.270 -4.161 1.00 28.67 222 GLY A C 1
ATOM 1738 O O . GLY A 1 222 ? -9.768 5.064 -4.069 1.00 28.67 222 GLY A O 1
ATOM 1739 N N . GLU A 1 223 ? -11.096 6.876 -4.258 1.00 26.20 223 GLU A N 1
ATOM 1740 C CA . GLU A 1 223 ? -12.267 6.254 -4.888 1.00 26.20 223 GLU A CA 1
ATOM 1741 C C . GLU A 1 223 ? -13.245 7.356 -5.326 1.00 26.20 223 GLU A C 1
ATOM 1743 O O . GLU A 1 223 ? -14.178 7.741 -4.631 1.00 26.20 223 GLU A O 1
ATOM 1748 N N . LEU A 1 224 ? -12.977 7.931 -6.502 1.00 26.27 224 LEU A N 1
ATOM 1749 C CA . LEU A 1 224 ? -13.973 8.679 -7.269 1.00 26.27 224 LEU A CA 1
ATOM 1750 C C . LEU A 1 224 ? -14.654 7.682 -8.202 1.00 26.27 224 LEU A C 1
ATOM 1752 O O . LEU A 1 224 ? -14.263 7.514 -9.356 1.00 26.27 224 LEU A O 1
ATOM 1756 N N . GLN A 1 225 ? -15.672 7.009 -7.680 1.00 32.06 225 GLN A N 1
ATOM 1757 C CA . GLN A 1 225 ? -16.687 6.367 -8.495 1.00 32.06 225 GLN A CA 1
ATOM 1758 C C . GLN A 1 225 ? -17.828 7.377 -8.651 1.00 32.06 225 GLN A C 1
ATOM 1760 O O . GLN A 1 225 ? -18.625 7.589 -7.746 1.00 32.06 225 GLN A O 1
ATOM 1765 N N . SER A 1 226 ? -17.877 8.054 -9.797 1.00 29.73 226 SER A N 1
ATOM 1766 C CA . SER A 1 226 ? -19.103 8.714 -10.250 1.00 29.73 226 SER A CA 1
ATOM 1767 C C . SER A 1 226 ? -19.367 8.268 -11.681 1.00 29.73 226 SER A C 1
ATOM 1769 O O . SER A 1 226 ? -18.670 8.640 -12.623 1.00 29.73 226 SER A O 1
ATOM 1771 N N . GLY A 1 227 ? -20.339 7.371 -11.807 1.00 25.62 227 GLY A N 1
ATOM 1772 C CA . GLY A 1 227 ? -20.948 6.953 -13.055 1.00 25.62 227 GLY A CA 1
ATOM 1773 C C . GLY A 1 227 ? -22.457 7.166 -12.953 1.00 25.62 227 GLY A C 1
ATOM 1774 O O . GLY A 1 227 ? -23.035 6.878 -11.910 1.00 25.62 227 GLY A O 1
ATOM 1775 N N . ALA A 1 228 ? -23.039 7.628 -14.067 1.00 26.14 228 ALA A N 1
ATOM 1776 C CA . ALA A 1 228 ? -24.446 7.978 -14.322 1.00 26.14 228 ALA A CA 1
ATOM 1777 C C . ALA A 1 228 ? -24.900 9.333 -13.734 1.00 26.14 228 ALA A C 1
ATOM 1779 O O . ALA A 1 228 ? -24.670 9.625 -12.574 1.00 26.14 228 ALA A O 1
ATOM 1780 N N . GLY A 1 229 ? -25.567 10.241 -14.449 1.00 26.66 229 GLY A N 1
ATOM 1781 C CA . GLY A 1 229 ? -26.107 10.276 -15.806 1.00 26.66 229 GLY A CA 1
ATOM 1782 C C . GLY A 1 229 ? -27.128 11.430 -15.899 1.00 26.66 229 GLY A C 1
ATOM 1783 O O . GLY A 1 229 ? -27.745 11.779 -14.903 1.00 26.66 229 GLY A O 1
ATOM 1784 N N . HIS A 1 230 ? -27.314 11.986 -17.102 1.00 27.89 230 HIS A N 1
ATOM 1785 C CA . HIS A 1 230 ? -28.439 12.841 -17.538 1.00 27.89 230 HIS A CA 1
ATOM 1786 C C . HIS A 1 230 ? -28.655 14.233 -16.895 1.00 27.89 230 HIS A C 1
ATOM 1788 O O . HIS A 1 230 ? -29.279 14.367 -15.847 1.00 27.89 230 HIS A O 1
ATOM 1794 N N . ARG A 1 231 ? -28.375 15.291 -17.675 1.00 28.95 231 ARG A N 1
ATOM 1795 C CA . ARG A 1 231 ? -29.398 16.281 -18.077 1.00 28.95 231 ARG A CA 1
ATOM 1796 C C . ARG A 1 231 ? -28.950 17.108 -19.286 1.00 28.95 231 ARG A C 1
ATOM 1798 O O . ARG A 1 231 ? -27.772 17.390 -19.468 1.00 28.95 231 ARG A O 1
ATOM 1805 N N . ALA A 1 232 ? -29.930 17.401 -20.129 1.00 27.81 232 ALA A N 1
ATOM 1806 C CA . ALA A 1 232 ? -29.843 18.088 -21.406 1.00 27.81 232 ALA A CA 1
ATOM 1807 C C . ALA A 1 232 ? -29.834 19.622 -21.264 1.00 27.81 232 ALA A C 1
ATOM 1809 O O . ALA A 1 232 ? -30.289 20.135 -20.246 1.00 27.81 232 ALA A O 1
ATOM 1810 N N . GLY A 1 233 ? -29.453 20.308 -22.349 1.00 28.11 233 GLY A N 1
ATOM 1811 C CA . GLY A 1 233 ? -30.104 21.556 -22.771 1.00 28.11 233 GLY A CA 1
ATOM 1812 C C . GLY A 1 233 ? -29.363 22.879 -22.541 1.00 28.11 233 GLY A C 1
ATOM 1813 O O . GLY A 1 233 ? -29.150 23.282 -21.408 1.00 28.11 233 GLY A O 1
ATOM 1814 N N . GLU A 1 234 ? -29.115 23.558 -23.668 1.00 29.27 234 GLU A N 1
ATOM 1815 C CA . GLU A 1 234 ? -29.133 25.020 -23.889 1.00 29.27 234 GLU A CA 1
ATOM 1816 C C . GLU A 1 234 ? -27.899 25.900 -23.578 1.00 29.27 234 GLU A C 1
ATOM 1818 O O . GLU A 1 234 ? -27.594 26.286 -22.457 1.00 29.27 234 GLU A O 1
ATOM 1823 N N . GLU A 1 235 ? -27.209 26.215 -24.682 1.00 27.19 235 GLU A N 1
ATOM 1824 C CA . GLU A 1 235 ? -26.937 27.546 -25.256 1.00 27.19 235 GLU A CA 1
ATOM 1825 C C . GLU A 1 235 ? -26.425 28.745 -24.415 1.00 27.19 235 GLU A C 1
ATOM 1827 O O . GLU A 1 235 ? -27.052 29.249 -23.494 1.00 27.19 235 GLU A O 1
ATOM 1832 N N . HIS A 1 236 ? -25.364 29.331 -24.997 1.00 30.08 236 HIS A N 1
ATOM 1833 C CA . HIS A 1 236 ? -25.145 30.764 -25.258 1.00 30.08 236 HIS A CA 1
ATOM 1834 C C . HIS A 1 236 ? -24.196 31.627 -24.371 1.00 30.08 236 HIS A C 1
ATOM 1836 O O . HIS A 1 236 ? -24.474 31.993 -23.240 1.00 30.08 236 HIS A O 1
ATOM 1842 N N . ILE A 1 237 ? -23.136 32.093 -25.068 1.00 31.44 237 ILE A N 1
ATOM 1843 C CA . ILE A 1 237 ? -22.471 33.425 -25.057 1.00 31.44 237 ILE A CA 1
ATOM 1844 C C . ILE A 1 237 ? -21.347 33.696 -24.031 1.00 31.44 237 ILE A C 1
ATOM 1846 O O . ILE A 1 237 ? -21.572 34.072 -22.892 1.00 31.44 237 ILE A O 1
ATOM 1850 N N . GLY A 1 238 ? -20.107 33.648 -24.543 1.00 26.88 238 GLY A N 1
ATOM 1851 C CA . GLY A 1 238 ? -19.238 34.823 -24.755 1.00 26.88 238 GLY A CA 1
ATOM 1852 C C . GLY A 1 238 ? -18.726 35.637 -23.554 1.00 26.88 238 GLY A C 1
ATOM 1853 O O . GLY A 1 238 ? -19.487 36.304 -22.870 1.00 26.88 238 GLY A O 1
ATOM 1854 N N . GLY A 1 239 ? -17.396 35.751 -23.426 1.00 29.81 239 GLY A N 1
ATOM 1855 C CA . GLY A 1 239 ? -16.782 36.802 -22.604 1.00 29.81 239 GLY A CA 1
ATOM 1856 C C . GLY A 1 239 ? -15.261 36.711 -22.467 1.00 29.81 239 GLY A C 1
ATOM 1857 O O . GLY A 1 239 ? -14.747 35.920 -21.688 1.00 29.81 239 GLY A O 1
ATOM 1858 N N . LYS A 1 240 ? -14.542 37.545 -23.226 1.00 30.86 240 LYS A N 1
ATOM 1859 C CA . LYS A 1 240 ? -13.098 37.832 -23.114 1.00 30.86 240 LYS A CA 1
ATOM 1860 C C . LYS A 1 240 ? -12.812 38.826 -21.975 1.00 30.86 240 LYS A C 1
ATOM 1862 O O . LYS A 1 240 ? -13.573 39.768 -21.796 1.00 30.86 240 LYS A O 1
ATOM 1867 N N . GLY A 1 241 ? -11.622 38.723 -21.377 1.00 30.92 241 GLY A N 1
ATOM 1868 C CA . GLY A 1 241 ? -10.931 39.789 -20.621 1.00 30.92 241 GLY A CA 1
ATOM 1869 C C . GLY A 1 241 ? -10.063 39.170 -19.517 1.00 30.92 241 GLY A C 1
ATOM 1870 O O . GLY A 1 241 ? -10.577 38.399 -18.727 1.00 30.92 241 GLY A O 1
ATOM 1871 N N . GLY A 1 242 ? -8.741 39.330 -19.418 1.00 28.48 242 GLY A N 1
ATOM 1872 C CA . GLY A 1 242 ? -7.890 40.466 -19.766 1.00 28.48 242 GLY A CA 1
ATOM 1873 C C . GLY A 1 242 ? -7.575 41.248 -18.487 1.00 28.48 242 GLY A C 1
ATOM 1874 O O . GLY A 1 242 ? -8.369 42.089 -18.094 1.00 28.48 242 GLY A O 1
ATOM 1875 N N . GLY A 1 243 ? -6.442 40.969 -17.831 1.00 31.48 243 GLY A N 1
ATOM 1876 C CA . GLY A 1 243 ? -6.065 41.632 -16.577 1.00 31.48 243 GLY A CA 1
ATOM 1877 C C . GLY A 1 243 ? -4.599 41.422 -16.205 1.00 31.48 243 GLY A C 1
ATOM 1878 O O . GLY A 1 243 ? -4.259 40.519 -15.451 1.00 31.48 243 GLY A O 1
ATOM 1879 N N . LEU A 1 244 ? -3.735 42.262 -16.776 1.00 28.86 244 LEU A N 1
ATOM 1880 C CA . LEU A 1 244 ? -2.335 42.454 -16.399 1.00 28.86 244 LEU A CA 1
ATOM 1881 C C . LEU A 1 244 ? -2.251 43.225 -15.073 1.00 28.86 244 LEU A C 1
ATOM 1883 O O . LEU A 1 244 ? -2.878 44.271 -14.938 1.00 28.86 244 LEU A O 1
ATOM 1887 N N . GLY A 1 245 ? -1.409 42.764 -14.146 1.00 33.75 245 GLY A N 1
ATOM 1888 C CA . GLY A 1 245 ? -1.064 43.477 -12.915 1.00 33.75 245 GLY A CA 1
ATOM 1889 C C . GLY A 1 245 ? 0.430 43.362 -12.619 1.00 33.75 245 GLY A C 1
ATOM 1890 O O . GLY A 1 245 ? 0.892 42.365 -12.078 1.00 33.75 245 GLY A O 1
ATOM 1891 N N . ARG A 1 246 ? 1.181 44.388 -13.031 1.00 30.20 246 ARG A N 1
ATOM 1892 C CA . ARG A 1 246 ? 2.597 44.643 -12.719 1.00 30.20 246 ARG A CA 1
ATOM 1893 C C . ARG A 1 246 ? 2.754 45.049 -11.249 1.00 30.20 246 ARG A C 1
ATOM 1895 O O . ARG A 1 246 ? 1.964 45.847 -10.760 1.00 30.20 246 ARG A O 1
ATOM 1902 N N . GLY A 1 247 ? 3.851 44.633 -10.620 1.00 33.22 247 GLY A N 1
ATOM 1903 C CA . GLY A 1 247 ? 4.302 45.171 -9.335 1.00 33.22 247 GLY A CA 1
ATOM 1904 C C . GLY A 1 247 ? 5.751 44.797 -9.042 1.00 33.22 247 GLY A C 1
ATOM 1905 O O . GLY A 1 247 ? 6.019 43.753 -8.462 1.00 33.22 247 GLY A O 1
ATOM 1906 N N . SER A 1 248 ? 6.678 45.641 -9.498 1.00 29.55 248 SER A N 1
ATOM 1907 C CA . SER A 1 248 ? 8.110 45.592 -9.184 1.00 29.55 248 SER A CA 1
ATOM 1908 C C . SER A 1 248 ? 8.377 45.956 -7.722 1.00 29.55 248 SER A C 1
ATOM 1910 O O . SER A 1 248 ? 7.750 46.870 -7.194 1.00 29.55 248 SER A O 1
ATOM 1912 N N . GLY A 1 249 ? 9.387 45.334 -7.116 1.00 32.06 249 GLY A N 1
ATOM 1913 C CA . GLY A 1 249 ? 9.937 45.747 -5.826 1.00 32.06 249 GLY A CA 1
ATOM 1914 C C . GLY A 1 249 ? 11.291 45.095 -5.578 1.00 32.06 249 GLY A C 1
ATOM 1915 O O . GLY A 1 249 ? 11.367 44.013 -5.009 1.00 32.06 249 GLY A O 1
ATOM 1916 N N . ALA A 1 250 ? 12.349 45.738 -6.069 1.00 29.44 250 ALA A N 1
ATOM 1917 C CA . ALA A 1 250 ? 13.735 45.386 -5.795 1.00 29.44 250 ALA A CA 1
ATOM 1918 C C . ALA A 1 250 ? 14.142 45.877 -4.397 1.00 29.44 250 ALA A C 1
ATOM 1920 O O . ALA A 1 250 ? 13.824 47.002 -4.020 1.00 29.44 250 ALA A O 1
ATOM 1921 N N . GLY A 1 251 ? 14.889 45.052 -3.666 1.00 32.38 251 GLY A N 1
ATOM 1922 C CA . GLY A 1 251 ? 15.521 45.409 -2.399 1.00 32.38 251 GLY A CA 1
ATOM 1923 C C . GLY A 1 251 ? 16.742 44.528 -2.178 1.00 32.38 251 GLY A C 1
ATOM 1924 O O . GLY A 1 251 ? 16.627 43.397 -1.718 1.00 32.38 251 GLY A O 1
ATOM 1925 N N . GLN A 1 252 ? 17.901 45.038 -2.585 1.00 31.98 252 GLN A N 1
ATOM 1926 C CA . GLN A 1 252 ? 19.222 44.459 -2.369 1.00 31.98 252 GLN A CA 1
ATOM 1927 C C . GLN A 1 252 ? 19.776 45.060 -1.068 1.00 31.98 252 GLN A C 1
ATOM 1929 O O . GLN A 1 252 ? 19.725 46.275 -0.892 1.00 31.98 252 GLN A O 1
ATOM 1934 N N . GLY A 1 253 ? 20.274 44.225 -0.158 1.00 32.41 253 GLY A N 1
ATOM 1935 C CA . GLY A 1 253 ? 20.891 44.656 1.096 1.00 32.41 253 GLY A CA 1
ATOM 1936 C C . GLY A 1 253 ? 21.882 43.605 1.578 1.00 32.41 253 GLY A C 1
ATOM 1937 O O . GLY A 1 253 ? 21.520 42.453 1.801 1.00 32.41 253 GLY A O 1
ATOM 1938 N N . GLU A 1 254 ? 23.145 44.006 1.630 1.00 30.42 254 GLU A N 1
ATOM 1939 C CA . GLU A 1 254 ? 24.329 43.179 1.822 1.00 30.42 254 GLU A CA 1
ATOM 1940 C C . GLU A 1 254 ? 24.563 42.685 3.258 1.00 30.42 254 GLU A C 1
ATOM 1942 O O . GLU A 1 254 ? 23.997 43.144 4.245 1.00 30.42 254 GLU A O 1
ATOM 1947 N N . ARG A 1 255 ? 25.461 41.701 3.302 1.00 30.38 255 ARG A N 1
ATOM 1948 C CA . ARG A 1 255 ? 26.053 40.986 4.435 1.00 30.38 255 ARG A CA 1
ATOM 1949 C C . ARG A 1 255 ? 26.831 41.909 5.385 1.00 30.38 255 ARG A C 1
ATOM 1951 O O . ARG A 1 255 ? 27.565 42.761 4.903 1.00 30.38 255 ARG A O 1
ATOM 1958 N N . ALA A 1 256 ? 26.835 41.588 6.684 1.00 27.55 256 ALA A N 1
ATOM 1959 C CA . ALA A 1 256 ? 28.036 41.230 7.471 1.00 27.55 256 ALA A CA 1
ATOM 1960 C C . ALA A 1 256 ? 27.752 41.230 8.988 1.00 27.55 256 ALA A C 1
ATOM 1962 O O . ALA A 1 256 ? 27.050 42.103 9.483 1.00 27.55 256 ALA A O 1
ATOM 1963 N N . GLY A 1 257 ? 28.382 40.303 9.727 1.00 29.27 257 GLY A N 1
ATOM 1964 C CA . GLY A 1 257 ? 28.663 40.498 11.157 1.00 29.27 257 GLY A CA 1
ATOM 1965 C C . GLY A 1 257 ? 28.195 39.406 12.122 1.00 29.27 257 GLY A C 1
ATOM 1966 O O . GLY A 1 257 ? 27.462 39.691 13.060 1.00 29.27 257 GLY A O 1
ATOM 1967 N N . THR A 1 258 ? 28.644 38.162 11.952 1.00 28.09 258 THR A N 1
ATOM 1968 C CA . THR A 1 258 ? 28.576 37.132 13.004 1.00 28.09 258 THR A CA 1
ATOM 1969 C C . THR A 1 258 ? 29.568 37.451 14.124 1.00 28.09 258 THR A C 1
ATOM 1971 O O . THR A 1 258 ? 30.774 37.274 13.950 1.00 28.09 258 THR A O 1
ATOM 1974 N N . GLN A 1 259 ? 29.060 37.881 15.281 1.00 31.45 259 GLN A N 1
ATOM 1975 C CA . GLN A 1 259 ? 29.767 37.794 16.556 1.00 31.45 259 GLN A CA 1
ATOM 1976 C C . GLN A 1 259 ? 29.370 36.502 17.270 1.00 31.45 259 GLN A C 1
ATOM 1978 O O . GLN A 1 259 ? 28.202 36.198 17.496 1.00 31.45 259 GLN A O 1
ATOM 1983 N N . THR A 1 260 ? 30.395 35.734 17.601 1.00 30.78 260 THR A N 1
ATOM 1984 C CA . THR A 1 260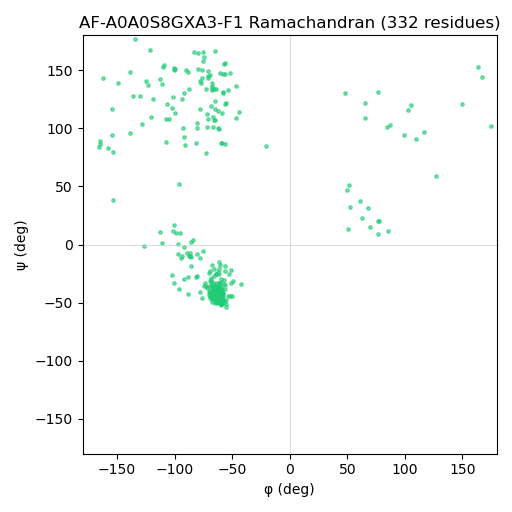 ? 30.358 34.534 18.421 1.00 30.78 260 THR A CA 1
ATOM 1985 C C . THR A 1 260 ? 30.030 34.895 19.868 1.00 30.78 260 THR A C 1
ATOM 1987 O O . THR A 1 260 ? 30.818 35.578 20.519 1.00 30.78 260 THR A O 1
ATOM 1990 N N . SER A 1 261 ? 28.927 34.374 20.403 1.00 30.20 261 SER A N 1
ATOM 1991 C CA . SER A 1 261 ? 28.756 34.231 21.848 1.00 30.20 261 SER A CA 1
ATOM 1992 C C . SER A 1 261 ? 28.176 32.859 22.166 1.00 30.20 261 SER A C 1
ATOM 1994 O O . SER A 1 261 ? 27.188 32.420 21.578 1.00 30.20 261 SER A O 1
ATOM 1996 N N . ARG A 1 262 ? 28.870 32.168 23.071 1.00 32.03 262 ARG A N 1
ATOM 1997 C CA . ARG A 1 262 ? 28.517 30.875 23.652 1.00 32.03 262 ARG A CA 1
ATOM 1998 C C . ARG A 1 262 ? 27.167 30.986 24.359 1.00 32.03 262 ARG A C 1
ATOM 2000 O O . ARG A 1 262 ? 27.073 31.625 25.400 1.00 32.03 262 ARG A O 1
ATOM 2007 N N . GLY A 1 263 ? 26.169 30.292 23.828 1.00 28.14 263 GLY A N 1
ATOM 2008 C CA . GLY A 1 263 ? 24.957 29.922 24.547 1.00 28.14 263 GLY A CA 1
ATOM 2009 C C . GLY A 1 263 ? 24.847 28.404 24.561 1.00 28.14 263 GLY A C 1
ATOM 2010 O O . GLY A 1 263 ? 24.620 27.788 23.525 1.00 28.14 263 GLY A O 1
ATOM 2011 N N . THR A 1 264 ? 25.047 27.800 25.728 1.00 34.59 264 THR A N 1
ATOM 2012 C CA . THR A 1 264 ? 24.629 26.434 26.059 1.00 34.59 264 THR A CA 1
ATOM 2013 C C . THR A 1 264 ? 23.110 26.344 25.917 1.00 34.59 264 THR A C 1
ATOM 2015 O O . THR A 1 264 ? 22.370 26.610 26.858 1.00 34.59 264 THR A O 1
ATOM 2018 N N . GLY A 1 265 ? 22.652 26.044 24.704 1.00 26.66 265 GLY A N 1
ATOM 2019 C CA . GLY A 1 265 ? 21.256 25.793 24.376 1.00 26.66 265 GLY A CA 1
ATOM 2020 C C . GLY A 1 265 ? 21.012 24.296 24.296 1.00 26.66 265 GLY A C 1
ATOM 2021 O O . GLY A 1 265 ? 21.543 23.627 23.411 1.00 26.66 265 GLY A O 1
ATOM 2022 N N . LEU A 1 266 ? 20.212 23.789 25.233 1.00 32.69 266 LEU A N 1
ATOM 2023 C CA . LEU A 1 266 ? 19.543 22.496 25.155 1.00 32.69 266 LEU A CA 1
ATOM 2024 C C . LEU A 1 266 ? 18.892 22.372 23.773 1.00 32.69 266 LEU A C 1
ATOM 2026 O O . LEU A 1 266 ? 17.953 23.094 23.440 1.00 32.69 266 LEU A O 1
ATOM 2030 N N . GLY A 1 267 ? 19.463 21.502 22.943 1.00 28.08 267 GLY A N 1
ATOM 2031 C CA . GLY A 1 267 ? 18.980 21.241 21.600 1.00 28.08 267 GLY A CA 1
ATOM 2032 C C . GLY A 1 267 ? 17.620 20.569 21.668 1.00 28.08 267 GLY A C 1
ATOM 2033 O O . GLY A 1 267 ? 17.536 19.362 21.882 1.00 28.08 267 GLY A O 1
ATOM 2034 N N . GLY A 1 268 ? 16.568 21.360 21.454 1.00 32.28 268 GLY A N 1
ATOM 2035 C CA . GLY A 1 268 ? 15.258 20.889 21.032 1.00 32.28 268 GLY A CA 1
ATOM 2036 C C . GLY A 1 268 ? 15.399 20.154 19.705 1.00 32.28 268 GLY A C 1
ATOM 2037 O O . GLY A 1 268 ? 15.303 20.740 18.626 1.00 32.28 268 GLY A O 1
ATOM 2038 N N . GLY A 1 269 ? 15.678 18.857 19.795 1.00 28.36 269 GLY A N 1
ATOM 2039 C CA . GLY A 1 269 ? 15.568 17.943 18.679 1.00 28.36 269 GLY A CA 1
ATOM 2040 C C . GLY A 1 269 ? 14.098 17.822 18.314 1.00 28.36 269 GLY A C 1
ATOM 2041 O O . GLY A 1 269 ? 13.321 17.216 19.046 1.00 28.36 269 GLY A O 1
ATOM 2042 N N . ARG A 1 270 ? 13.728 18.382 17.160 1.00 38.88 270 ARG A N 1
ATOM 2043 C CA . ARG A 1 270 ? 12.588 17.912 16.367 1.00 38.88 270 ARG A CA 1
ATOM 2044 C C . ARG A 1 270 ? 12.833 16.432 16.064 1.00 38.88 270 ARG A C 1
ATOM 2046 O O . ARG A 1 270 ? 13.462 16.091 15.066 1.00 38.88 270 ARG A O 1
ATOM 2053 N N . GLY A 1 271 ? 12.417 15.576 16.992 1.00 32.28 271 GLY A N 1
ATOM 2054 C CA . GLY A 1 271 ? 12.434 14.130 16.860 1.00 32.28 271 GLY A CA 1
ATOM 2055 C C . GLY A 1 271 ? 11.361 13.730 15.865 1.00 32.28 271 GLY A C 1
ATOM 2056 O O . GLY A 1 271 ? 10.174 13.933 16.106 1.00 32.28 271 GLY A O 1
ATOM 2057 N N . GLY A 1 272 ? 11.806 13.229 14.717 1.0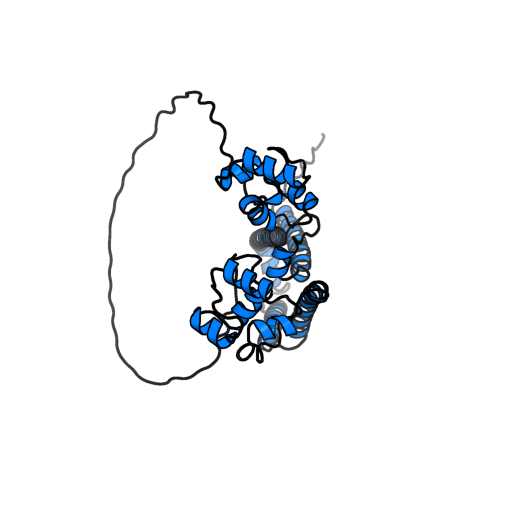0 31.55 272 GLY A N 1
ATOM 2058 C CA . GLY A 1 272 ? 10.940 12.616 13.726 1.00 31.55 272 GLY A CA 1
ATOM 2059 C C . GLY A 1 272 ? 10.140 11.467 14.330 1.00 31.55 272 GLY A C 1
ATOM 2060 O O . GLY A 1 272 ? 10.620 10.775 15.223 1.00 31.55 272 GLY A O 1
ATOM 2061 N N . ALA A 1 273 ? 8.923 11.321 13.810 1.00 36.66 273 ALA A N 1
ATOM 2062 C CA . ALA A 1 273 ? 7.960 10.242 13.996 1.00 36.66 273 ALA A CA 1
ATOM 2063 C C . ALA A 1 273 ? 8.557 8.910 14.497 1.00 36.66 273 ALA A C 1
ATOM 2065 O O . ALA A 1 273 ? 8.854 8.007 13.719 1.00 36.66 273 ALA A O 1
ATOM 2066 N N . GLY A 1 274 ? 8.707 8.792 15.814 1.00 43.38 274 GLY A N 1
ATOM 2067 C CA . GLY A 1 274 ? 8.734 7.522 16.522 1.00 43.38 274 GLY A CA 1
ATOM 2068 C C . GLY A 1 274 ? 7.359 7.347 17.144 1.00 43.38 274 GLY A C 1
ATOM 2069 O O . GLY A 1 274 ? 6.875 8.266 17.803 1.00 43.38 274 GLY A O 1
ATOM 2070 N N . GLY A 1 275 ? 6.697 6.218 16.891 1.00 58.22 275 GLY A N 1
ATOM 2071 C CA . GLY A 1 275 ? 5.386 5.941 17.475 1.00 58.22 275 GLY A CA 1
ATOM 2072 C C . GLY A 1 275 ? 5.396 6.117 18.999 1.00 58.22 275 GLY A C 1
ATOM 2073 O O . GLY A 1 275 ? 6.399 5.838 19.656 1.00 58.22 275 GLY A O 1
ATOM 2074 N N . ILE A 1 276 ? 4.266 6.555 19.551 1.00 67.38 276 ILE A N 1
ATOM 2075 C CA . ILE A 1 276 ? 4.031 6.849 20.978 1.00 67.38 276 ILE A CA 1
ATOM 2076 C C . ILE A 1 276 ? 4.623 5.817 21.953 1.00 67.38 276 ILE A C 1
ATOM 2078 O O . ILE A 1 276 ? 5.136 6.194 22.998 1.00 67.38 276 ILE A O 1
ATOM 2082 N N . GLY A 1 277 ? 4.663 4.528 21.595 1.00 67.62 277 GLY A N 1
ATOM 2083 C CA . GLY A 1 277 ? 5.254 3.479 22.433 1.00 67.62 277 GLY A CA 1
ATOM 2084 C C . GLY A 1 277 ? 6.752 3.653 22.738 1.00 67.62 277 GLY A C 1
ATOM 2085 O O . GLY A 1 277 ? 7.232 3.088 23.714 1.00 67.62 277 GLY A O 1
ATOM 2086 N N . GLN A 1 278 ? 7.488 4.430 21.937 1.00 74.56 278 GLN A N 1
ATOM 2087 C CA . GLN A 1 278 ? 8.910 4.733 22.155 1.00 74.56 278 GLN A CA 1
ATOM 2088 C C . GLN A 1 278 ? 9.135 5.940 23.078 1.00 74.56 278 GLN A C 1
ATOM 2090 O O . GLN A 1 278 ? 10.270 6.206 23.470 1.00 74.56 278 GLN A O 1
ATOM 2095 N N . MET A 1 279 ? 8.079 6.689 23.404 1.00 82.94 279 MET A N 1
ATOM 2096 C CA . MET A 1 279 ? 8.174 7.845 24.291 1.00 82.94 279 MET A CA 1
ATOM 2097 C C . MET A 1 279 ? 8.301 7.375 25.740 1.00 82.94 279 MET A C 1
ATOM 2099 O O . MET A 1 279 ? 7.688 6.382 26.139 1.00 82.94 279 MET A O 1
ATOM 2103 N N . THR A 1 280 ? 9.098 8.084 26.535 1.00 90.25 280 THR A N 1
ATOM 2104 C CA . THR A 1 280 ? 9.125 7.873 27.987 1.00 90.25 280 THR A CA 1
ATOM 2105 C C . THR A 1 280 ? 7.886 8.477 28.640 1.00 90.25 280 THR A C 1
ATOM 2107 O O . THR A 1 280 ? 7.267 9.391 28.090 1.00 90.25 280 THR A O 1
ATOM 2110 N N . LEU A 1 281 ? 7.537 8.004 29.837 1.00 85.44 281 LEU A N 1
ATOM 2111 C CA . LEU A 1 281 ? 6.430 8.564 30.612 1.00 85.44 281 LEU A CA 1
ATOM 2112 C C . LEU A 1 281 ? 6.607 10.073 30.859 1.00 85.44 281 LEU A C 1
ATOM 2114 O O . LEU A 1 281 ? 5.651 10.832 30.748 1.00 85.44 281 LEU A O 1
ATOM 2118 N N . GLU A 1 282 ? 7.838 10.524 31.108 1.00 86.25 282 GLU A N 1
ATOM 2119 C CA . GLU A 1 282 ? 8.178 11.947 31.231 1.00 86.25 282 GLU A CA 1
ATOM 2120 C C . GLU A 1 282 ? 7.923 12.728 29.933 1.00 86.25 282 GLU A C 1
ATOM 2122 O O . GLU A 1 282 ? 7.309 13.794 29.955 1.00 86.25 282 GLU A O 1
ATOM 2127 N N . GLN A 1 283 ? 8.351 12.196 28.785 1.00 82.31 283 GLN A N 1
ATOM 2128 C CA . GLN A 1 283 ? 8.106 12.829 27.485 1.00 82.31 283 GLN A CA 1
ATOM 2129 C C . GLN A 1 283 ? 6.612 12.916 27.179 1.00 82.31 283 GLN A C 1
ATOM 2131 O O . GLN A 1 283 ? 6.154 13.931 26.664 1.00 82.31 283 GLN A O 1
ATOM 2136 N N . PHE A 1 284 ? 5.858 11.875 27.522 1.00 83.94 284 PHE A N 1
ATOM 2137 C CA . PHE A 1 284 ? 4.410 11.845 27.373 1.00 83.94 284 PHE A CA 1
ATOM 2138 C C . PHE A 1 284 ? 3.720 12.904 28.242 1.00 83.94 284 PHE A C 1
ATOM 2140 O O . PHE A 1 284 ? 2.941 13.700 27.724 1.00 83.94 284 PHE A O 1
ATOM 2147 N N . CYS A 1 285 ? 4.060 12.979 29.532 1.00 82.06 285 CYS A N 1
ATOM 2148 C CA . CYS A 1 285 ? 3.479 13.955 30.459 1.00 82.06 285 CYS A CA 1
ATOM 2149 C C . CYS A 1 285 ? 3.771 15.401 30.030 1.00 82.06 285 CYS A C 1
ATOM 2151 O O . CYS A 1 285 ? 2.884 16.250 30.079 1.00 82.06 285 CYS A O 1
ATOM 2153 N N . ASN A 1 286 ? 4.978 15.664 29.519 1.00 80.06 286 ASN A N 1
ATOM 2154 C CA . ASN A 1 286 ? 5.358 16.976 28.993 1.00 80.06 286 ASN A CA 1
ATOM 2155 C C . ASN A 1 286 ? 4.568 17.379 27.736 1.00 80.06 286 ASN A C 1
ATOM 2157 O O . ASN A 1 286 ? 4.305 18.562 27.539 1.00 80.06 286 ASN A O 1
ATOM 2161 N N . VAL A 1 287 ? 4.211 16.418 26.877 1.00 74.25 287 VAL A N 1
ATOM 2162 C CA . VAL A 1 287 ? 3.440 16.674 25.647 1.00 74.25 287 VAL A CA 1
ATOM 2163 C C . VAL A 1 287 ? 1.954 16.862 25.943 1.00 74.25 287 VAL A C 1
ATOM 2165 O O . VAL A 1 287 ? 1.330 17.749 25.368 1.00 74.25 287 VAL A O 1
ATOM 2168 N N . GLU A 1 288 ? 1.395 16.057 26.844 1.00 72.94 288 GLU A N 1
ATOM 2169 C CA . GLU A 1 288 ? -0.034 16.086 27.187 1.00 72.94 288 GLU A CA 1
ATOM 2170 C C . GLU A 1 288 ? -0.375 17.103 28.290 1.00 72.94 288 GLU A C 1
ATOM 2172 O O . GLU A 1 288 ? -1.547 17.330 28.577 1.00 72.94 288 GLU A O 1
ATOM 2177 N N . GLY A 1 289 ? 0.629 17.726 28.917 1.00 74.12 289 GLY A N 1
ATOM 2178 C CA . GLY A 1 289 ? 0.426 18.661 30.027 1.00 74.12 289 GLY A CA 1
ATOM 2179 C C . GLY A 1 289 ? -0.098 17.985 31.299 1.00 74.12 289 GLY A C 1
ATOM 2180 O O . GLY A 1 289 ? -0.851 18.600 32.053 1.00 74.12 289 GLY A O 1
ATOM 2181 N N . ALA A 1 290 ? 0.270 16.723 31.524 1.00 76.38 290 ALA A N 1
ATOM 2182 C CA . ALA A 1 290 ? -0.169 15.926 32.665 1.00 76.38 290 ALA A CA 1
ATOM 2183 C C . ALA A 1 290 ? 0.890 15.886 33.780 1.00 76.38 290 ALA A C 1
ATOM 2185 O O . ALA A 1 290 ? 2.089 15.973 33.512 1.00 76.38 290 ALA A O 1
ATOM 2186 N N . ASP A 1 291 ? 0.457 15.734 35.036 1.00 82.44 291 ASP A N 1
ATOM 2187 C CA . ASP A 1 291 ? 1.373 15.657 36.179 1.00 82.44 291 ASP A CA 1
ATOM 2188 C C . ASP A 1 291 ? 2.023 14.268 36.294 1.00 82.44 291 ASP A C 1
ATOM 2190 O O . ASP A 1 291 ? 1.353 13.255 36.520 1.00 82.44 291 ASP A O 1
ATOM 2194 N N . LEU A 1 292 ? 3.350 14.230 36.141 1.00 84.12 292 LEU A N 1
ATOM 2195 C CA . LEU A 1 292 ? 4.139 12.998 36.118 1.00 84.12 292 LEU A CA 1
ATOM 2196 C C . LEU A 1 292 ? 4.048 12.231 37.444 1.00 84.12 292 LEU A C 1
ATOM 2198 O O . LEU A 1 292 ? 3.929 11.005 37.438 1.00 84.12 292 LEU A O 1
ATOM 2202 N N . GLU A 1 293 ? 4.082 12.935 38.578 1.00 84.00 293 GLU A N 1
ATOM 2203 C CA . GLU A 1 293 ? 4.026 12.303 39.899 1.00 84.00 293 GLU A CA 1
ATOM 2204 C C . GLU A 1 293 ? 2.647 11.691 40.177 1.00 84.00 293 GLU A C 1
ATOM 2206 O O . GLU A 1 293 ? 2.562 10.553 40.652 1.00 84.00 293 GLU A O 1
ATOM 2211 N N . ALA A 1 294 ? 1.561 12.384 39.815 1.00 81.25 294 ALA A N 1
ATOM 2212 C CA . ALA A 1 294 ? 0.207 11.847 39.914 1.00 81.25 294 ALA A CA 1
ATOM 2213 C C . ALA A 1 294 ? 0.015 10.576 39.073 1.00 81.25 294 ALA A C 1
ATOM 2215 O O . ALA A 1 294 ? -0.575 9.606 39.558 1.00 81.25 294 ALA A O 1
ATOM 2216 N N . ILE A 1 295 ? 0.533 10.543 37.840 1.00 80.06 295 ILE A N 1
ATOM 2217 C CA . ILE A 1 295 ? 0.412 9.371 36.962 1.00 80.06 295 ILE A CA 1
ATOM 2218 C C . ILE A 1 295 ? 1.230 8.189 37.495 1.00 80.06 295 ILE A C 1
ATOM 2220 O O . ILE A 1 295 ? 0.711 7.074 37.558 1.00 80.06 295 ILE A O 1
ATOM 2224 N N . ILE A 1 296 ? 2.469 8.413 37.947 1.00 86.69 296 ILE A N 1
ATOM 2225 C CA . ILE A 1 296 ? 3.293 7.355 38.558 1.00 86.69 296 ILE A CA 1
ATOM 2226 C C . ILE A 1 296 ? 2.588 6.770 39.787 1.00 86.69 296 ILE A C 1
ATOM 2228 O O . ILE A 1 296 ? 2.520 5.550 39.944 1.00 86.69 296 ILE A O 1
ATOM 2232 N N . LYS A 1 297 ? 1.991 7.619 40.630 1.00 82.88 297 LYS A N 1
ATOM 2233 C CA . LYS A 1 297 ? 1.235 7.177 41.807 1.00 82.88 297 LYS A CA 1
ATOM 2234 C C . LYS A 1 297 ? 0.028 6.307 41.433 1.00 82.88 297 LYS A C 1
ATOM 2236 O O . LYS A 1 297 ? -0.207 5.291 42.087 1.00 82.88 297 LYS A O 1
ATOM 2241 N N . LYS A 1 298 ? -0.713 6.671 40.380 1.00 80.88 298 LYS A N 1
ATOM 2242 C CA . LYS A 1 298 ? -1.856 5.893 39.866 1.00 80.88 298 LYS A CA 1
ATOM 2243 C C . LYS A 1 298 ? -1.429 4.546 39.281 1.00 80.88 298 LYS A C 1
ATOM 2245 O O . LYS A 1 298 ? -2.095 3.540 39.516 1.00 80.88 298 LYS A O 1
ATOM 2250 N N . LEU A 1 299 ? -0.297 4.503 38.582 1.00 82.19 299 LEU A N 1
ATOM 2251 C CA . LEU A 1 299 ? 0.278 3.262 38.057 1.00 82.19 299 LEU A CA 1
ATOM 2252 C C . LEU A 1 299 ? 0.736 2.325 39.184 1.00 82.19 299 LEU A C 1
ATOM 2254 O O . LEU A 1 299 ? 0.375 1.149 39.187 1.00 82.19 299 LEU A O 1
ATOM 2258 N N . HIS A 1 300 ? 1.413 2.855 40.205 1.00 84.56 300 HIS A N 1
ATOM 2259 C CA . HIS A 1 300 ? 1.815 2.076 41.380 1.00 84.56 300 HIS A CA 1
ATOM 2260 C C . HIS A 1 300 ? 0.613 1.515 42.151 1.00 84.56 300 HIS A C 1
ATOM 2262 O O . HIS A 1 300 ? 0.661 0.378 42.616 1.00 84.56 300 HIS A O 1
ATOM 2268 N N . ALA A 1 301 ? -0.490 2.265 42.247 1.00 78.69 301 ALA A N 1
ATOM 2269 C CA . ALA A 1 301 ? -1.726 1.782 42.868 1.00 78.69 301 ALA A CA 1
ATOM 2270 C C . ALA A 1 301 ? -2.343 0.577 42.129 1.00 78.69 301 ALA A C 1
ATOM 2272 O O . ALA A 1 301 ? -3.058 -0.214 42.739 1.00 78.69 301 ALA A O 1
ATOM 2273 N N . LYS A 1 302 ? -2.034 0.407 40.837 1.00 75.19 302 LYS A N 1
ATOM 2274 C CA . LYS A 1 302 ? -2.410 -0.760 40.026 1.00 75.19 302 LYS A CA 1
ATOM 2275 C C . LYS A 1 302 ? -1.324 -1.840 39.945 1.00 75.19 302 LYS A C 1
ATOM 2277 O O . LYS A 1 302 ? -1.464 -2.776 39.166 1.00 75.19 302 LYS A O 1
ATOM 2282 N N . GLY A 1 303 ? -0.265 -1.736 40.749 1.00 77.00 303 GLY A N 1
ATOM 2283 C CA . GLY A 1 303 ? 0.815 -2.725 40.794 1.00 77.00 303 GLY A CA 1
ATOM 2284 C C . GLY A 1 303 ? 1.811 -2.628 39.635 1.00 77.00 303 GLY A C 1
ATOM 2285 O O . GLY A 1 303 ? 2.508 -3.598 39.355 1.00 77.00 303 GLY A O 1
ATOM 2286 N N . ILE A 1 304 ? 1.879 -1.478 38.960 1.00 81.50 304 ILE A N 1
ATOM 2287 C CA . ILE A 1 304 ? 2.764 -1.236 37.815 1.00 81.50 304 ILE A CA 1
ATOM 2288 C C . ILE A 1 304 ? 3.950 -0.407 38.294 1.00 81.50 304 ILE A C 1
ATOM 2290 O O . ILE A 1 304 ? 3.786 0.738 38.723 1.00 81.50 304 ILE A O 1
ATOM 2294 N N . GLU A 1 305 ? 5.150 -0.972 38.196 1.00 81.31 305 GLU A N 1
ATOM 2295 C CA . GLU A 1 305 ? 6.386 -0.252 38.495 1.00 81.31 305 GLU A CA 1
ATOM 2296 C C . GLU A 1 305 ? 6.787 0.612 37.294 1.00 81.31 305 GLU A C 1
ATOM 2298 O O . GLU A 1 305 ? 7.362 0.138 36.310 1.00 81.31 305 GLU A O 1
ATOM 2303 N N . ALA A 1 306 ? 6.484 1.907 37.376 1.00 85.06 306 ALA A N 1
ATOM 2304 C CA . ALA A 1 306 ? 6.782 2.876 36.330 1.00 85.06 306 ALA A CA 1
ATOM 2305 C C . ALA A 1 306 ? 7.636 4.028 36.874 1.00 85.06 306 ALA A C 1
ATOM 2307 O O . ALA A 1 306 ? 7.390 4.572 37.945 1.00 85.06 306 ALA A O 1
ATOM 2308 N N . SER A 1 307 ? 8.641 4.432 36.100 1.00 87.81 307 SER A N 1
ATOM 2309 C CA . SER A 1 307 ? 9.500 5.583 36.379 1.00 87.81 307 SER A CA 1
ATOM 2310 C C . SER A 1 307 ? 9.417 6.593 35.235 1.00 87.81 307 SER A C 1
ATOM 2312 O O . SER A 1 307 ? 8.970 6.260 34.138 1.00 87.81 307 SER A O 1
ATOM 2314 N N . ALA A 1 308 ? 9.936 7.805 35.445 1.00 84.94 308 ALA A N 1
ATOM 2315 C CA . ALA A 1 308 ? 10.025 8.850 34.417 1.00 84.94 308 ALA A CA 1
ATOM 2316 C C . ALA A 1 308 ? 10.643 8.368 33.084 1.00 84.94 308 ALA A C 1
ATOM 2318 O O . ALA A 1 308 ? 10.271 8.840 32.010 1.00 84.94 308 ALA A O 1
ATOM 2319 N N . LYS A 1 309 ? 11.564 7.396 33.153 1.00 87.56 309 LYS A N 1
ATOM 2320 C CA . LYS A 1 309 ? 12.288 6.836 32.001 1.00 87.56 309 LYS A CA 1
ATOM 2321 C C . LYS A 1 309 ? 11.635 5.593 31.401 1.00 87.56 309 LYS A C 1
ATOM 2323 O O . LYS A 1 309 ? 12.074 5.148 30.343 1.00 87.56 309 LYS A O 1
ATOM 2328 N N . THR A 1 310 ? 10.635 5.019 32.063 1.00 84.94 310 THR A N 1
ATOM 2329 C CA . THR A 1 310 ? 9.928 3.846 31.549 1.00 84.94 310 THR A CA 1
ATOM 2330 C C . THR A 1 310 ? 9.181 4.245 30.280 1.00 84.94 310 THR A C 1
ATOM 2332 O O . THR A 1 310 ? 8.555 5.305 30.222 1.00 84.94 310 THR A O 1
ATOM 2335 N N . THR A 1 311 ? 9.295 3.426 29.236 1.00 87.94 311 THR A N 1
ATOM 2336 C CA . THR A 1 311 ? 8.635 3.704 27.954 1.00 87.94 311 THR A CA 1
ATOM 2337 C C . THR A 1 311 ? 7.146 3.396 28.031 1.00 87.94 311 THR A C 1
ATOM 2339 O O . THR A 1 311 ? 6.730 2.479 28.741 1.00 87.94 311 THR A O 1
ATOM 2342 N N . LEU A 1 312 ? 6.338 4.118 27.255 1.00 81.81 312 LEU A N 1
ATOM 2343 C CA . LEU A 1 312 ? 4.908 3.846 27.146 1.00 81.81 312 LEU A CA 1
ATOM 2344 C C . LEU A 1 312 ? 4.634 2.409 26.681 1.00 81.81 312 LEU A C 1
ATOM 2346 O O . LEU A 1 312 ? 3.692 1.797 27.160 1.00 81.81 312 LEU A O 1
ATOM 2350 N N . ARG A 1 313 ? 5.479 1.820 25.823 1.00 80.00 313 ARG A N 1
ATOM 2351 C CA . ARG A 1 313 ? 5.337 0.406 25.440 1.00 80.00 313 ARG A CA 1
ATOM 2352 C C . ARG A 1 313 ? 5.476 -0.538 26.635 1.00 80.00 313 ARG A C 1
ATOM 2354 O O . ARG A 1 313 ? 4.621 -1.387 26.817 1.00 80.00 313 ARG A O 1
ATOM 2361 N N . GLN A 1 314 ? 6.487 -0.349 27.480 1.00 80.88 314 GLN A N 1
ATOM 2362 C CA . GLN A 1 314 ? 6.679 -1.196 28.664 1.00 80.88 314 GLN A CA 1
ATOM 2363 C C . GLN A 1 314 ? 5.510 -1.097 29.651 1.00 80.88 314 GLN A C 1
ATOM 2365 O O . GLN A 1 314 ? 5.125 -2.096 30.250 1.00 80.88 314 GLN A O 1
ATOM 2370 N N . ILE A 1 315 ? 4.936 0.099 29.809 1.00 82.56 315 ILE A N 1
ATOM 2371 C CA . ILE A 1 315 ? 3.762 0.311 30.666 1.00 82.56 315 ILE A CA 1
ATOM 2372 C C . ILE A 1 315 ? 2.523 -0.356 30.046 1.00 82.56 315 ILE A C 1
ATOM 2374 O O . ILE A 1 315 ? 1.741 -0.980 30.757 1.00 82.56 315 ILE A O 1
ATOM 2378 N N . ALA A 1 316 ? 2.363 -0.260 28.724 1.00 76.19 316 ALA A N 1
ATOM 2379 C CA . ALA A 1 316 ? 1.271 -0.882 27.979 1.00 76.19 316 ALA A CA 1
ATOM 2380 C C . ALA A 1 316 ? 1.322 -2.419 28.070 1.00 76.19 316 ALA A C 1
ATOM 2382 O O . ALA A 1 316 ? 0.314 -3.046 28.388 1.00 76.19 316 ALA A O 1
ATOM 2383 N N . ASP A 1 317 ? 2.515 -3.004 27.912 1.00 78.06 317 ASP A N 1
ATOM 2384 C CA . ASP A 1 317 ? 2.751 -4.447 28.030 1.00 78.06 317 ASP A CA 1
ATOM 2385 C C . ASP A 1 317 ? 2.396 -4.965 29.437 1.00 78.06 317 ASP A C 1
ATOM 2387 O O . ASP A 1 317 ? 1.769 -6.014 29.571 1.00 78.06 317 ASP A O 1
ATOM 2391 N N . GLN A 1 318 ? 2.736 -4.215 30.495 1.00 75.50 318 GLN A N 1
ATOM 2392 C CA . GLN A 1 318 ? 2.378 -4.565 31.880 1.00 75.50 318 GLN A CA 1
ATOM 2393 C C . GLN A 1 318 ? 0.872 -4.455 32.159 1.00 75.50 318 GLN A C 1
ATOM 2395 O O . GLN A 1 318 ? 0.348 -5.174 33.007 1.00 75.50 318 GLN A O 1
ATOM 2400 N N . LEU A 1 319 ? 0.178 -3.566 31.450 1.00 72.31 319 LEU A N 1
ATOM 2401 C CA . LEU A 1 319 ? -1.270 -3.384 31.540 1.00 72.31 319 LEU A CA 1
ATOM 2402 C C . LEU A 1 319 ? -2.061 -4.337 30.636 1.00 72.31 319 LEU A C 1
ATOM 2404 O O . LEU A 1 319 ? -3.283 -4.387 30.754 1.00 72.31 319 LEU A O 1
ATOM 2408 N N . GLY A 1 320 ? -1.395 -5.057 29.728 1.00 65.38 320 GLY A N 1
ATOM 2409 C CA . GLY A 1 320 ? -2.060 -5.855 28.697 1.00 65.38 320 GLY A CA 1
ATOM 2410 C C . GLY A 1 320 ? -2.890 -5.011 27.723 1.00 65.38 320 GLY A C 1
ATOM 2411 O O . GLY A 1 320 ? -3.829 -5.522 27.122 1.00 65.38 320 GLY A O 1
ATOM 2412 N N . VAL A 1 321 ? -2.574 -3.719 27.585 1.00 66.75 321 VAL A N 1
ATOM 2413 C CA . VAL A 1 321 ? -3.258 -2.787 26.676 1.00 66.75 321 VAL A CA 1
ATOM 2414 C C . VAL A 1 321 ? -2.328 -2.409 25.534 1.00 66.75 321 VAL A C 1
ATOM 2416 O O . VAL A 1 321 ? -1.108 -2.408 25.686 1.00 66.75 321 VAL A O 1
ATOM 2419 N N . HIS A 1 322 ? -2.873 -2.057 24.374 1.00 64.44 322 HIS A N 1
ATOM 2420 C CA . HIS A 1 322 ? -2.041 -1.625 23.259 1.00 64.44 322 HIS A CA 1
ATOM 2421 C C . HIS A 1 322 ? -1.444 -0.224 23.550 1.00 64.44 322 HIS A C 1
ATOM 2423 O O . HIS A 1 322 ? -2.137 0.631 24.111 1.00 64.44 322 HIS A O 1
ATOM 2429 N N . PRO A 1 323 ? -0.189 0.095 23.151 1.00 58.66 323 PRO A N 1
ATOM 2430 C CA . PRO A 1 323 ? 0.449 1.392 23.440 1.00 58.66 323 PRO A CA 1
ATOM 2431 C C . PRO A 1 323 ? -0.328 2.626 22.958 1.00 58.66 323 PRO A C 1
ATOM 2433 O O . PRO A 1 323 ? -0.076 3.736 23.423 1.00 58.66 323 PRO A O 1
ATOM 2436 N N . ARG A 1 324 ? -1.264 2.434 22.021 1.00 59.78 324 ARG A N 1
ATOM 2437 C CA . ARG A 1 324 ? -2.185 3.463 21.524 1.00 59.78 324 ARG A CA 1
ATOM 2438 C C . ARG A 1 324 ? -3.299 3.816 22.499 1.00 59.78 324 ARG A C 1
ATOM 2440 O O . ARG A 1 324 ? -3.631 4.994 22.618 1.00 59.78 324 ARG A O 1
ATOM 2447 N N . ASP A 1 325 ? -3.786 2.834 23.238 1.00 62.41 325 ASP A N 1
ATOM 2448 C CA . ASP A 1 325 ? -4.886 2.999 24.189 1.00 62.41 325 ASP A CA 1
ATOM 2449 C C . ASP A 1 325 ? -4.369 3.480 25.546 1.00 62.41 325 ASP A C 1
ATOM 2451 O O . ASP A 1 325 ? -5.099 4.087 26.332 1.00 62.41 325 ASP A O 1
ATOM 2455 N N . LEU A 1 326 ? -3.062 3.312 25.783 1.00 73.50 326 LEU A N 1
ATOM 2456 C CA . LEU A 1 326 ? -2.398 3.771 26.994 1.00 73.50 326 LEU A CA 1
ATOM 2457 C C . LEU A 1 326 ? -2.567 5.281 27.226 1.00 73.50 326 LEU A C 1
ATOM 2459 O O . LEU A 1 326 ? -2.652 5.698 28.374 1.00 73.50 326 LEU A O 1
ATOM 2463 N N . ARG A 1 327 ? -2.685 6.105 26.173 1.00 68.75 327 ARG A N 1
ATOM 2464 C CA . ARG A 1 327 ? -2.954 7.549 26.324 1.00 68.75 327 ARG A CA 1
ATOM 2465 C C . ARG A 1 327 ? -4.260 7.802 27.078 1.00 68.75 327 ARG A C 1
ATOM 2467 O O . ARG A 1 327 ? -4.276 8.599 28.010 1.00 68.75 327 ARG A O 1
ATOM 2474 N N . GLY A 1 328 ? -5.334 7.119 26.683 1.00 64.44 328 GLY A N 1
ATOM 2475 C CA . GLY A 1 328 ? -6.627 7.220 27.356 1.00 64.44 328 GLY A CA 1
ATOM 2476 C C . GLY A 1 328 ? -6.547 6.656 28.769 1.00 64.44 328 GLY A C 1
ATOM 2477 O O . GLY A 1 328 ? -6.938 7.315 29.725 1.00 64.44 328 GLY A O 1
ATOM 2478 N N . VAL A 1 329 ? -5.929 5.486 28.930 1.00 67.50 329 VAL A N 1
ATOM 2479 C CA . VAL A 1 329 ? -5.769 4.876 30.254 1.00 67.50 329 VAL A CA 1
ATOM 2480 C C . VAL A 1 329 ? -4.999 5.802 31.199 1.00 67.50 329 VAL A C 1
ATOM 2482 O O . VAL A 1 329 ? -5.463 6.042 32.300 1.00 67.50 329 VAL A O 1
ATOM 2485 N N . LEU A 1 330 ? -3.874 6.393 30.791 1.00 72.75 330 LEU A N 1
ATOM 2486 C CA . LEU A 1 330 ? -3.064 7.247 31.667 1.00 72.75 330 LEU A CA 1
ATOM 2487 C C . LEU A 1 330 ? -3.759 8.552 32.069 1.00 72.75 330 LEU A C 1
ATOM 2489 O O . LEU A 1 330 ? -3.601 8.989 33.208 1.00 72.75 330 LEU A O 1
ATOM 2493 N N . LEU A 1 331 ? -4.526 9.159 31.160 1.00 66.62 331 LEU A N 1
ATOM 2494 C CA . LEU A 1 331 ? -5.227 10.422 31.416 1.00 66.62 331 LEU A CA 1
ATOM 2495 C C . LEU A 1 331 ? -6.540 10.230 32.192 1.00 66.62 331 LEU A C 1
ATOM 2497 O O . LEU A 1 331 ? -6.938 11.129 32.931 1.00 66.62 331 LEU A O 1
ATOM 2501 N N . TYR A 1 332 ? -7.177 9.062 32.068 1.00 58.50 332 TYR A N 1
ATOM 2502 C CA . TYR A 1 332 ? -8.458 8.734 32.705 1.00 58.50 332 TYR A CA 1
ATOM 2503 C C . TYR A 1 332 ? -8.357 7.644 33.781 1.00 58.50 332 TYR A C 1
ATOM 2505 O O . TYR A 1 332 ? -9.380 7.160 34.264 1.00 58.50 332 TYR A O 1
ATOM 2513 N N . LEU A 1 333 ? -7.143 7.256 34.193 1.00 57.47 333 LEU A N 1
ATOM 2514 C CA . LEU A 1 333 ? -6.941 6.456 35.401 1.00 57.47 333 LEU A CA 1
ATOM 2515 C C . LEU A 1 333 ? -7.610 7.217 36.559 1.00 57.47 333 LEU A C 1
ATOM 2517 O O . LEU A 1 333 ? -7.231 8.371 36.771 1.00 57.47 333 LEU A O 1
ATOM 2521 N N . PRO A 1 334 ? -8.587 6.636 37.279 1.00 46.62 334 PRO A N 1
ATOM 2522 C CA . PRO A 1 334 ? -9.222 7.302 38.415 1.00 46.62 334 PRO A CA 1
ATOM 2523 C C . PRO A 1 334 ? -8.196 7.722 39.477 1.00 46.62 334 PRO A C 1
ATOM 2525 O O . PRO A 1 334 ? -7.240 6.955 39.738 1.00 46.62 334 PRO A O 1
#

pLDDT: mean 71.62, std 22.86, range [25.62, 98.19]

Solvent-accessible surface area (backbone atoms only — not comparable to full-atom values): 20414 Å² total; per-residue (Å²): 134,84,79,78,82,74,82,75,85,49,70,69,57,51,33,52,50,48,31,52,53,23,47,52,46,33,52,54,36,48,54,50,62,59,65,53,61,54,74,69,57,39,67,68,71,67,48,61,59,97,89,37,40,67,68,54,47,51,50,52,29,51,54,24,47,54,50,26,53,52,24,47,52,52,40,48,64,77,38,40,67,66,60,51,46,79,41,39,45,96,86,70,78,43,86,48,97,49,68,85,58,52,50,59,53,50,50,54,48,51,52,51,49,32,54,75,67,61,32,80,67,51,41,55,54,51,52,49,46,50,48,56,37,44,54,58,47,52,74,59,48,73,83,45,68,60,80,72,61,75,89,54,43,46,77,32,23,50,46,55,49,14,64,74,32,72,46,58,49,67,55,28,47,49,39,28,39,76,71,76,42,82,75,93,58,55,77,46,27,38,35,58,52,14,60,76,66,77,52,49,51,67,57,47,53,34,24,30,75,51,67,57,76,68,60,96,66,95,74,89,83,81,83,90,83,83,79,89,81,90,87,84,87,85,88,88,82,90,85,88,81,90,83,90,82,88,82,87,84,90,83,88,83,84,89,87,82,89,77,91,74,94,68,97,65,86,78,81,70,85,73,73,95,66,63,67,36,75,35,25,44,43,59,47,22,68,72,72,72,47,63,58,68,64,46,39,53,50,37,45,74,71,74,40,94,63,52,60,78,40,32,36,33,63,55,12,62,76,67,75,44,57,43,79,55,40,60,56,48,64,76,64,57,123

Radius of gyration: 30.8 Å; Cα contacts (8 Å, |Δi|>4): 243; chains: 1; bounding box: 92×60×89 Å